Protein AF-A0A1V6HTE0-F1 (afdb_monomer)

Mean predicted aligned error: 10.14 Å

Foldseek 3Di:
DDQDPDPWQAKAKLQRGLPDDRLPDKDKDKDWAWDFDQPPVRDTDTDRNDPDLQAFPTDIWIKIKGWCQPPPPCVVVVVVSQVDDDQMKMFRLDKDKTKHAFAQPDFKHAAPFAFCLLPHDGPPPDHSVSFQKWKAKAPPGDTAAEDEDAPVCVVVDADDASHKYAHSHGRMIGHRGTHHRRIMMMMMGGGIFGWHFDPPQPQDPPDPVTGRGITMITGD

pLDDT: mean 76.82, std 17.76, range [30.48, 97.88]

Secondary structure (DSSP, 8-state):
-PPP----PPPEETTEE--SS--S-EEEEEEE-EEEEE-TTS-EEEEES---TTS-S--EEEEEEEE-TT-GGGHHHHHHHHHS-SPEEEE----EEEEEE--SS--EEE-SSEEGGGT-PPSTT--GGGG--EEEESTTPPPPEEEEE-HHHHHH--PPTTEEEEESSSSEEEESSPPPTT-EEEEEE-EEEEEEE-TT-----SBTTB--PEEEEEE-

Nearest PDB structures (foldseek):
  8vjh-assembly1_B  TM=4.053E-01  e=3.263E-02  Chivirus chi
  4amw-assembly3_C  TM=3.046E-01  e=1.586E+00  Gracilariopsis lemaneiformis
  8s0f-assembly1_6  TM=2.603E-01  e=2.807E+00  Homo sapiens
  4xlp-assembly1_B  TM=1.361E-01  e=5.358E-01  Thermus aquaticus
  8ekl-assembly1_G  TM=1.538E-01  e=5.672E-01  Clostridioides difficile R20291

Solvent-accessible surface area (backbone atoms only — not comparable to full-atom values): 12601 Å² total; per-residue (Å²): 132,83,78,82,78,86,75,76,42,48,40,27,51,70,83,41,68,48,72,96,52,69,59,83,42,74,48,77,46,77,42,73,50,68,34,80,42,70,45,99,86,71,47,78,42,85,36,68,56,63,86,49,95,43,40,42,78,74,56,67,51,48,37,37,39,38,38,46,60,80,42,78,93,54,43,67,64,48,56,56,58,66,70,48,87,68,74,37,42,39,27,60,68,48,79,46,81,47,42,29,73,22,71,51,75,58,36,64,36,49,46,100,42,39,54,32,64,65,84,42,80,54,56,93,82,45,63,56,78,81,52,56,50,40,39,24,57,42,94,87,37,68,76,26,45,69,42,84,32,46,51,68,53,56,72,75,50,77,44,54,88,67,26,29,34,32,30,62,80,41,38,37,38,33,36,51,65,36,40,40,63,92,33,36,42,36,37,38,30,23,46,37,40,50,26,35,79,40,92,81,50,75,85,56,72,78,37,102,88,46,62,62,45,62,49,36,35,29,58,109

Sequence (220 aa):
MASPTGLNAPPTLAGRNLTGASASEVQVRFRELKTVRTAADGSAREQLAYLGEALPIRTKKRTFTVRWAHLRDIYDLVEEILAESGPHTLCLWRFEHLAWQGNGSRTTFTLPWQPAIHSLTPPNGQPASRYQPVAKVGIDGTDLTYVAKTAAELAAGTPGAGEAWFATDEPQVKVATAPAAAEVLHVRLVPLYSVVESPESEKRLASVLREPRDLVLVEA

Radius of gyration: 19.73 Å; Cα contacts (8 Å, |Δi|>4): 457; chains: 1; bounding box: 54×46×50 Å

Structure (mmCIF, N/CA/C/O backbone):
data_AF-A0A1V6HTE0-F1
#
_entry.id   AF-A0A1V6HTE0-F1
#
loop_
_atom_site.group_PDB
_atom_site.id
_atom_site.type_symbol
_atom_site.label_atom_id
_atom_site.label_alt_id
_atom_site.label_comp_id
_atom_site.label_asym_id
_atom_site.label_entity_id
_atom_site.label_seq_id
_atom_site.pdbx_PDB_ins_code
_atom_site.Cartn_x
_atom_site.Cartn_y
_atom_site.Cartn_z
_atom_site.occupancy
_atom_site.B_iso_or_equiv
_atom_site.auth_seq_id
_atom_site.auth_comp_id
_atom_site.auth_asym_id
_atom_site.auth_atom_id
_atom_site.pdbx_PDB_model_num
ATOM 1 N N . MET A 1 1 ? -4.070 -17.911 10.833 1.00 38.31 1 MET A N 1
ATOM 2 C CA . MET A 1 1 ? -3.544 -18.263 9.493 1.00 38.31 1 MET A CA 1
ATOM 3 C C . MET A 1 1 ? -2.072 -17.883 9.425 1.00 38.31 1 MET A C 1
ATOM 5 O O . MET A 1 1 ? -1.736 -16.777 9.827 1.00 38.31 1 MET A O 1
ATOM 9 N N . ALA A 1 2 ? -1.194 -18.787 8.980 1.00 30.48 2 ALA A N 1
ATOM 10 C CA . ALA A 1 2 ? 0.230 -18.491 8.823 1.00 30.48 2 ALA A CA 1
ATOM 11 C C . ALA A 1 2 ? 0.421 -17.423 7.735 1.00 30.48 2 ALA A C 1
ATOM 13 O O . ALA A 1 2 ? -0.091 -17.573 6.626 1.00 30.48 2 ALA A O 1
ATOM 14 N N . SER A 1 3 ? 1.127 -16.335 8.054 1.00 32.78 3 SER A N 1
ATOM 15 C CA . SER A 1 3 ? 1.525 -15.342 7.053 1.00 32.78 3 SER A CA 1
ATOM 16 C C . SER A 1 3 ? 2.373 -16.060 5.998 1.00 32.78 3 SER A C 1
ATOM 18 O O . SER A 1 3 ? 3.365 -16.681 6.385 1.00 32.78 3 SER A O 1
ATOM 20 N N . PRO A 1 4 ? 2.006 -16.047 4.704 1.00 38.91 4 PRO A N 1
ATOM 21 C CA . PRO A 1 4 ? 2.739 -16.807 3.704 1.00 38.91 4 PRO A CA 1
ATOM 22 C C . PRO A 1 4 ? 4.191 -16.327 3.661 1.00 38.91 4 PRO A C 1
ATOM 24 O O . PRO A 1 4 ? 4.479 -15.152 3.425 1.00 38.91 4 PRO A O 1
ATOM 27 N N . THR A 1 5 ? 5.108 -17.246 3.949 1.00 37.28 5 THR A N 1
ATOM 28 C CA . THR A 1 5 ? 6.550 -17.031 3.904 1.00 37.28 5 THR A CA 1
ATOM 29 C C . THR A 1 5 ? 6.986 -16.795 2.459 1.00 37.28 5 THR A C 1
ATOM 31 O O . THR A 1 5 ? 6.986 -17.717 1.652 1.00 37.28 5 THR A O 1
ATOM 34 N N . GLY A 1 6 ? 7.349 -15.550 2.143 1.00 39.41 6 GLY A N 1
ATOM 35 C CA . GLY A 1 6 ? 8.463 -15.210 1.248 1.00 39.41 6 GLY A CA 1
ATOM 36 C C . GLY A 1 6 ? 8.489 -15.750 -0.188 1.00 39.41 6 GLY A C 1
ATOM 37 O O . GLY A 1 6 ? 9.580 -15.873 -0.735 1.00 39.41 6 GLY A O 1
ATOM 38 N N . LEU A 1 7 ? 7.359 -16.057 -0.828 1.00 46.44 7 LEU A N 1
ATOM 39 C CA . LEU A 1 7 ? 7.345 -16.355 -2.267 1.00 46.44 7 LEU A CA 1
ATOM 40 C C . LEU A 1 7 ? 7.110 -15.060 -3.059 1.00 46.44 7 LEU A C 1
ATOM 42 O O . LEU A 1 7 ? 5.977 -14.607 -3.218 1.00 46.44 7 LEU A O 1
ATOM 46 N N . ASN A 1 8 ? 8.218 -14.453 -3.499 1.00 58.91 8 ASN A N 1
ATOM 47 C CA . ASN A 1 8 ? 8.270 -13.195 -4.246 1.00 58.91 8 ASN A CA 1
ATOM 48 C C . ASN A 1 8 ? 7.619 -13.365 -5.626 1.00 58.91 8 ASN A C 1
ATOM 50 O O . ASN A 1 8 ? 8.229 -13.887 -6.560 1.00 58.91 8 ASN A O 1
ATOM 54 N N . ALA A 1 9 ? 6.372 -12.919 -5.754 1.00 67.31 9 ALA A N 1
ATOM 55 C CA . ALA A 1 9 ? 5.791 -12.641 -7.058 1.00 67.31 9 ALA A CA 1
ATOM 56 C C . ALA A 1 9 ? 6.657 -11.571 -7.764 1.00 67.31 9 ALA A C 1
ATOM 58 O O . ALA A 1 9 ? 7.131 -10.649 -7.092 1.00 67.31 9 ALA A O 1
ATOM 59 N N . PRO A 1 10 ? 6.921 -11.693 -9.080 1.00 71.19 10 PRO A N 1
ATOM 60 C CA . PRO A 1 10 ? 7.707 -10.696 -9.796 1.00 71.19 10 PRO A CA 1
ATOM 61 C C . PRO A 1 10 ? 7.038 -9.320 -9.691 1.00 71.19 10 PRO A C 1
ATOM 63 O O . PRO A 1 10 ? 5.807 -9.251 -9.659 1.00 71.19 10 PRO A O 1
ATOM 66 N N . PRO A 1 11 ? 7.813 -8.225 -9.646 1.00 77.75 11 PRO A N 1
ATOM 67 C CA . PRO A 1 11 ? 7.241 -6.892 -9.655 1.00 77.75 11 PRO A CA 1
ATOM 68 C C . PRO A 1 11 ? 6.353 -6.647 -10.879 1.00 77.75 11 PRO A C 1
ATOM 70 O O . PRO A 1 11 ? 6.582 -7.197 -11.960 1.00 77.75 11 PRO A O 1
ATOM 73 N N . THR A 1 12 ? 5.374 -5.770 -10.710 1.00 81.12 12 THR A N 1
ATOM 74 C CA . THR A 1 12 ? 4.557 -5.229 -11.796 1.00 81.12 12 THR A CA 1
ATOM 75 C C . THR A 1 12 ? 4.880 -3.743 -11.943 1.00 81.12 12 THR A C 1
ATOM 77 O O . THR A 1 12 ? 4.819 -3.019 -10.950 1.00 81.12 12 THR A O 1
ATOM 80 N N . LEU A 1 13 ? 5.198 -3.290 -13.158 1.00 81.50 13 LEU A N 1
ATOM 81 C CA . LEU A 1 13 ? 5.382 -1.876 -13.509 1.00 81.50 13 LEU A CA 1
ATOM 82 C C . LEU A 1 13 ? 4.364 -1.500 -14.593 1.00 81.50 13 LEU A C 1
ATOM 84 O O . LEU A 1 13 ? 4.220 -2.235 -15.566 1.00 81.50 13 LEU A O 1
ATOM 88 N N . ALA A 1 14 ? 3.630 -0.401 -14.410 1.00 82.88 14 ALA A N 1
ATOM 89 C CA . ALA A 1 14 ? 2.561 0.049 -15.309 1.00 82.88 14 ALA A CA 1
ATOM 90 C C . ALA A 1 14 ? 1.563 -1.075 -15.677 1.00 82.88 14 ALA A C 1
ATOM 92 O O . ALA A 1 14 ? 1.144 -1.228 -16.821 1.00 82.88 14 ALA A O 1
ATOM 93 N N . GLY A 1 15 ? 1.225 -1.935 -14.709 1.00 79.62 15 GLY A N 1
ATOM 94 C CA . GLY A 1 15 ? 0.334 -3.083 -14.922 1.00 79.62 15 GLY A CA 1
ATOM 95 C C . GLY A 1 15 ? 0.946 -4.274 -15.675 1.00 79.62 15 GLY A C 1
ATOM 96 O O . GLY A 1 15 ? 0.309 -5.323 -15.771 1.00 79.62 15 GLY A O 1
ATOM 97 N N . ARG A 1 16 ? 2.187 -4.168 -16.164 1.00 81.00 16 ARG A N 1
ATOM 98 C CA . ARG A 1 16 ? 2.914 -5.258 -16.824 1.00 81.00 16 ARG A CA 1
ATOM 99 C C . ARG A 1 16 ? 3.732 -6.048 -15.814 1.00 81.00 16 ARG A C 1
ATOM 101 O O . ARG A 1 16 ? 4.520 -5.491 -15.049 1.00 81.00 16 ARG A O 1
ATOM 108 N N . ASN A 1 17 ? 3.558 -7.365 -15.825 1.00 76.19 17 ASN A N 1
ATOM 109 C CA . ASN A 1 17 ? 4.374 -8.256 -15.015 1.00 76.19 17 ASN A CA 1
ATOM 110 C C . ASN A 1 17 ? 5.778 -8.341 -15.602 1.00 76.19 17 ASN A C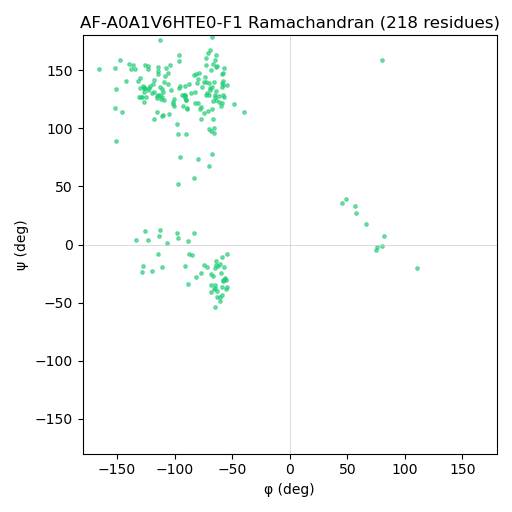 1
ATOM 112 O O . ASN A 1 17 ? 5.944 -8.680 -16.772 1.00 76.19 17 ASN A O 1
ATOM 116 N N . LEU A 1 18 ? 6.786 -8.120 -14.769 1.00 71.06 18 LEU A N 1
ATOM 117 C CA . LEU A 1 18 ? 8.183 -8.307 -15.142 1.00 71.06 18 LEU A CA 1
ATOM 118 C C . LEU A 1 18 ? 8.558 -9.798 -14.978 1.00 71.06 18 LEU A C 1
ATOM 120 O O . LEU A 1 18 ? 9.407 -10.166 -14.169 1.00 71.06 18 LEU A O 1
ATOM 124 N N . THR A 1 19 ? 7.825 -10.682 -15.671 1.00 55.84 19 THR A N 1
ATOM 125 C CA . THR A 1 19 ? 7.976 -12.153 -15.643 1.00 55.84 19 THR A CA 1
ATOM 126 C C . THR A 1 19 ? 9.106 -12.633 -16.553 1.00 55.84 19 THR A C 1
ATOM 128 O O . THR A 1 19 ? 9.299 -12.076 -17.625 1.00 55.84 19 THR A O 1
ATOM 131 N N . GLY A 1 20 ? 9.803 -13.710 -16.171 1.00 48.41 20 GLY A N 1
ATOM 132 C CA . GLY A 1 20 ? 10.868 -14.336 -16.982 1.00 48.41 20 GLY A CA 1
ATOM 133 C C . GLY A 1 20 ? 12.273 -14.157 -16.407 1.00 48.41 20 GLY A C 1
ATOM 134 O O . GLY A 1 20 ? 13.148 -14.985 -16.632 1.00 48.41 20 GLY A O 1
ATOM 135 N N . ALA A 1 21 ? 12.456 -13.166 -15.544 1.00 40.84 21 ALA A N 1
ATOM 136 C CA . ALA A 1 21 ? 13.575 -13.103 -14.628 1.00 40.84 21 ALA A CA 1
ATOM 137 C C . ALA A 1 21 ? 13.120 -12.318 -13.404 1.00 40.84 21 ALA A C 1
ATOM 139 O O . ALA A 1 21 ? 12.719 -11.161 -13.487 1.00 40.84 21 ALA A O 1
ATOM 140 N N . SER A 1 22 ? 13.128 -12.980 -12.250 1.00 47.19 22 SER A N 1
ATOM 141 C CA . SER A 1 22 ? 13.066 -12.284 -10.973 1.00 47.19 22 SER A CA 1
ATOM 142 C C . SER A 1 22 ? 14.109 -11.177 -11.027 1.00 47.19 22 SER A C 1
ATOM 144 O O . SER A 1 22 ? 15.277 -11.500 -11.259 1.00 47.19 22 SER A O 1
ATOM 146 N N . ALA A 1 23 ? 13.706 -9.911 -10.861 1.00 48.62 23 ALA A N 1
ATOM 147 C CA . ALA A 1 23 ? 14.649 -8.829 -10.602 1.00 48.62 23 ALA A CA 1
ATOM 148 C C . ALA A 1 23 ? 15.704 -9.384 -9.642 1.00 48.62 23 ALA A C 1
ATOM 150 O O . ALA A 1 23 ? 15.357 -9.829 -8.545 1.00 48.62 23 ALA A O 1
ATOM 151 N N . SER A 1 24 ? 16.954 -9.494 -10.107 1.00 47.09 24 SER A N 1
ATOM 152 C CA . SER A 1 24 ? 17.985 -10.244 -9.374 1.00 47.09 24 SER A CA 1
ATOM 153 C C . SER A 1 24 ? 18.194 -9.648 -7.986 1.00 47.09 24 SER A C 1
ATOM 155 O O . SER A 1 24 ? 18.614 -10.329 -7.056 1.00 47.09 24 SER A O 1
ATOM 157 N N . GLU A 1 25 ? 17.854 -8.365 -7.865 1.00 56.38 25 GLU A N 1
ATOM 158 C CA . GLU A 1 25 ? 17.794 -7.619 -6.633 1.00 56.38 25 GLU A CA 1
ATOM 159 C C . GLU A 1 25 ? 16.735 -6.509 -6.750 1.00 56.38 25 GLU A C 1
ATOM 161 O O . GLU A 1 25 ? 16.689 -5.778 -7.745 1.00 56.38 25 GLU A O 1
ATOM 166 N N . VAL A 1 26 ? 15.889 -6.378 -5.725 1.00 58.38 26 VAL A N 1
ATOM 167 C CA . VAL A 1 26 ? 15.047 -5.196 -5.499 1.00 58.38 26 VAL A CA 1
ATOM 168 C C . VAL A 1 26 ? 15.473 -4.595 -4.170 1.00 58.38 26 VAL A C 1
ATOM 170 O O . VAL A 1 26 ? 15.196 -5.161 -3.109 1.00 58.38 26 VAL A O 1
ATOM 173 N N . GLN A 1 27 ? 16.143 -3.448 -4.215 1.00 70.12 27 GLN A N 1
ATOM 174 C CA . GLN A 1 27 ? 16.451 -2.684 -3.012 1.00 70.12 27 GLN A CA 1
ATOM 175 C C . GLN A 1 27 ? 15.326 -1.687 -2.752 1.00 70.12 27 GLN A C 1
ATOM 177 O O . GLN A 1 27 ? 14.990 -0.875 -3.611 1.00 70.12 27 GLN A O 1
ATOM 182 N N . VAL A 1 28 ? 14.760 -1.730 -1.546 1.00 70.38 28 VAL A N 1
ATOM 183 C CA . VAL A 1 28 ? 13.803 -0.726 -1.070 1.00 70.38 28 VAL A CA 1
ATOM 184 C C . VAL A 1 28 ? 14.486 0.076 0.023 1.00 70.38 28 VAL A C 1
ATOM 186 O O . VAL A 1 28 ? 14.768 -0.448 1.102 1.00 70.38 28 VAL A O 1
ATOM 189 N N . ARG A 1 29 ? 14.775 1.346 -0.258 1.00 71.50 29 ARG A N 1
ATOM 190 C CA . ARG A 1 29 ? 15.288 2.287 0.738 1.00 71.50 29 ARG A CA 1
ATOM 191 C C . ARG A 1 29 ? 14.130 3.095 1.297 1.00 71.50 29 ARG A C 1
ATOM 193 O O . ARG A 1 29 ? 13.285 3.584 0.551 1.00 71.50 29 ARG A O 1
ATOM 200 N N . PHE A 1 30 ? 14.107 3.231 2.618 1.00 70.25 30 PHE A N 1
ATOM 201 C CA . PHE A 1 30 ? 13.076 3.969 3.333 1.00 70.25 30 PHE A CA 1
ATOM 202 C C . PHE A 1 30 ? 13.671 5.246 3.903 1.00 70.25 30 PHE A C 1
ATOM 204 O O . PHE A 1 30 ? 14.683 5.200 4.602 1.00 70.25 30 PHE A O 1
ATOM 211 N N . ARG A 1 31 ? 12.992 6.367 3.685 1.00 61.94 31 ARG A N 1
ATOM 212 C CA . ARG A 1 31 ? 13.222 7.590 4.448 1.00 61.94 31 ARG A CA 1
ATOM 213 C C . ARG A 1 31 ? 11.955 7.895 5.233 1.00 61.94 31 ARG A C 1
ATOM 215 O O . ARG A 1 31 ? 10.903 8.136 4.643 1.00 61.94 31 ARG A O 1
ATOM 222 N N . GLU A 1 32 ? 12.034 7.831 6.560 1.00 58.62 32 GLU A N 1
ATOM 223 C CA . GLU A 1 32 ? 10.940 8.304 7.411 1.00 58.62 32 GLU A CA 1
ATOM 224 C C . GLU A 1 32 ? 10.802 9.816 7.226 1.00 58.62 32 GLU A C 1
ATOM 226 O O . GLU A 1 32 ? 11.793 10.552 7.285 1.00 58.62 32 GLU A O 1
ATOM 231 N N . LEU A 1 33 ? 9.584 10.272 6.940 1.00 56.62 33 LEU A N 1
ATOM 232 C CA . LEU A 1 33 ? 9.320 11.695 6.782 1.00 56.62 33 LEU A CA 1
ATOM 233 C C . LEU A 1 33 ? 9.264 12.320 8.182 1.00 56.62 33 LEU A C 1
ATOM 235 O O . LEU A 1 33 ? 8.319 12.091 8.937 1.00 56.62 33 LEU A O 1
ATOM 239 N N . LYS A 1 34 ? 10.290 13.100 8.534 1.00 54.16 34 LYS A N 1
ATOM 240 C CA . LYS A 1 34 ? 10.366 13.883 9.776 1.00 54.16 34 LYS A CA 1
ATOM 241 C C . LYS A 1 34 ? 10.159 15.370 9.474 1.00 54.16 34 LYS A C 1
ATOM 243 O O . LYS A 1 34 ? 10.742 15.877 8.519 1.00 54.16 34 LYS A O 1
ATOM 248 N N . THR A 1 35 ? 9.386 16.061 10.310 1.00 45.38 35 THR A N 1
ATOM 249 C CA . THR A 1 35 ? 9.351 17.529 10.380 1.00 45.38 35 THR A CA 1
ATOM 250 C C . THR A 1 35 ? 10.008 17.949 11.688 1.00 45.38 35 THR A C 1
ATOM 252 O O . THR A 1 35 ? 9.607 17.519 12.768 1.00 45.38 35 THR A O 1
ATOM 255 N N . VAL A 1 36 ? 11.021 18.806 11.607 1.00 47.88 36 VAL A N 1
ATOM 256 C CA . VAL A 1 36 ? 11.609 19.442 12.790 1.00 47.88 36 VAL A CA 1
ATOM 257 C C . VAL A 1 36 ? 10.739 20.643 13.149 1.00 47.88 36 VAL A C 1
ATOM 259 O O . VAL A 1 36 ? 10.544 21.528 12.316 1.00 47.88 36 VAL A O 1
ATOM 262 N N . ARG A 1 37 ? 10.197 20.682 14.370 1.00 42.88 37 ARG A N 1
ATOM 263 C CA . ARG A 1 37 ? 9.551 21.883 14.919 1.00 42.88 37 ARG A CA 1
ATOM 264 C C . ARG A 1 37 ? 10.372 22.421 16.077 1.00 42.88 37 ARG A C 1
ATOM 266 O O . ARG A 1 37 ? 10.781 21.667 16.956 1.00 42.88 37 ARG A O 1
ATOM 273 N N . THR A 1 38 ? 10.555 23.732 16.105 1.00 41.72 38 THR A N 1
ATOM 274 C CA . THR A 1 38 ? 11.062 24.426 17.287 1.00 41.72 38 THR A CA 1
ATOM 275 C C . THR A 1 38 ? 9.911 24.550 18.282 1.00 41.72 38 THR A C 1
ATOM 277 O O . THR A 1 38 ? 8.878 25.145 17.968 1.00 41.72 38 THR A O 1
ATOM 280 N N . ALA A 1 39 ? 10.040 23.930 19.451 1.00 53.81 39 ALA A N 1
ATOM 281 C CA . ALA A 1 39 ? 9.078 24.075 20.533 1.00 53.81 39 ALA A CA 1
ATOM 282 C C . ALA A 1 39 ? 9.168 25.483 21.151 1.00 53.81 39 ALA A C 1
ATOM 284 O O . ALA A 1 39 ? 10.128 26.219 20.927 1.00 53.81 39 ALA A O 1
ATOM 285 N N . ALA A 1 40 ? 8.153 25.867 21.932 1.00 51.34 40 ALA A N 1
ATOM 286 C CA . ALA A 1 40 ? 8.079 27.189 22.569 1.00 51.34 40 ALA A CA 1
ATOM 287 C C . ALA A 1 40 ? 9.248 27.475 23.539 1.00 51.34 40 ALA A C 1
ATOM 289 O O . ALA A 1 40 ? 9.495 28.626 23.878 1.00 51.34 40 ALA A O 1
ATOM 290 N N . ASP A 1 41 ? 9.973 26.432 23.955 1.00 70.44 41 ASP A N 1
ATOM 291 C CA . ASP A 1 41 ? 11.185 26.478 24.780 1.00 70.44 41 ASP A CA 1
ATOM 292 C C . ASP A 1 41 ? 12.486 26.629 23.957 1.00 70.44 41 ASP A C 1
ATOM 294 O O . ASP A 1 41 ? 13.578 26.607 24.519 1.00 70.44 41 ASP A O 1
ATOM 298 N N . GLY A 1 42 ? 12.394 26.766 22.628 1.00 47.47 42 GLY A N 1
ATOM 299 C CA . GLY A 1 42 ? 13.545 26.864 21.727 1.00 47.47 42 GLY A CA 1
ATOM 300 C C . GLY A 1 42 ? 14.198 25.521 21.378 1.00 47.47 42 GLY A C 1
ATOM 301 O O . GLY A 1 42 ? 15.138 25.496 20.584 1.00 47.47 42 GLY A O 1
ATOM 302 N N . SER A 1 43 ? 13.709 24.397 21.916 1.00 50.12 43 SER A N 1
ATOM 303 C CA . SER A 1 43 ? 14.229 23.068 21.585 1.00 50.12 43 SER A CA 1
ATOM 304 C C . SER A 1 43 ? 13.740 22.600 20.212 1.00 50.12 43 SER A C 1
ATOM 306 O O . SER A 1 43 ? 12.561 22.717 19.872 1.00 50.12 43 SER A O 1
ATOM 308 N N . ALA A 1 44 ? 14.642 22.041 19.404 1.00 41.72 44 ALA A N 1
ATOM 309 C CA . ALA A 1 44 ? 14.252 21.324 18.197 1.00 41.72 44 ALA A CA 1
ATOM 310 C C . ALA A 1 44 ? 13.665 19.970 18.607 1.00 41.72 44 ALA A C 1
ATOM 312 O O . ALA A 1 44 ? 14.373 19.111 19.133 1.00 41.72 44 ALA A O 1
ATOM 313 N N . ARG A 1 45 ? 12.366 19.774 18.375 1.00 51.47 45 ARG A N 1
ATOM 314 C CA . ARG A 1 45 ? 11.716 18.475 18.541 1.00 51.47 45 ARG A CA 1
ATOM 315 C C . ARG A 1 45 ? 11.546 17.840 17.171 1.00 51.47 45 ARG A C 1
ATOM 317 O O . ARG A 1 45 ? 10.938 18.419 16.267 1.00 51.47 45 ARG A O 1
ATOM 324 N N . GLU A 1 46 ? 12.098 16.642 17.020 1.00 48.75 46 GLU A N 1
ATOM 325 C CA . GLU A 1 46 ? 11.794 15.797 15.873 1.00 48.75 46 GLU A CA 1
ATOM 326 C C . GLU A 1 46 ? 10.360 15.289 16.023 1.00 48.75 46 GLU A C 1
ATOM 328 O O . GLU A 1 46 ? 10.040 14.557 16.959 1.00 48.75 46 GLU A O 1
ATOM 333 N N . GLN A 1 47 ? 9.484 15.693 15.109 1.00 53.44 47 GLN A N 1
ATOM 334 C CA . GLN A 1 47 ? 8.130 15.170 15.009 1.00 53.44 47 GLN A CA 1
ATOM 335 C C . GLN A 1 47 ? 7.995 14.422 13.678 1.00 53.44 47 GLN A C 1
ATOM 337 O O . GLN A 1 47 ? 8.645 14.756 12.686 1.00 53.44 47 GLN A O 1
ATOM 342 N N . LEU A 1 48 ? 7.155 13.388 13.631 1.00 54.25 48 LEU A N 1
ATOM 343 C CA . LEU A 1 48 ? 6.724 12.809 12.357 1.00 54.25 48 LEU A CA 1
ATOM 344 C C . LEU A 1 48 ? 6.139 13.914 11.479 1.00 54.25 48 LEU A C 1
ATOM 346 O O . LEU A 1 48 ? 5.399 14.767 11.972 1.00 54.25 48 LEU A O 1
ATOM 350 N N . ALA A 1 49 ? 6.478 13.914 10.189 1.00 49.00 49 ALA A N 1
ATOM 351 C CA . ALA A 1 49 ? 6.184 15.052 9.329 1.00 49.00 49 ALA A CA 1
ATOM 352 C C . ALA A 1 49 ? 4.692 15.352 9.162 1.00 49.00 49 ALA A C 1
ATOM 354 O O . ALA A 1 49 ? 4.331 16.460 8.768 1.00 49.00 49 ALA A O 1
ATOM 355 N N . TYR A 1 50 ? 3.839 14.374 9.465 1.00 50.66 50 TYR A N 1
ATOM 356 C CA . TYR A 1 50 ? 2.415 14.447 9.209 1.00 50.66 50 TYR A CA 1
ATOM 357 C C . TYR A 1 50 ? 1.639 13.599 10.230 1.00 50.66 50 TYR A C 1
ATOM 359 O O . TYR A 1 50 ? 1.385 12.418 10.019 1.00 50.66 50 TYR A O 1
ATOM 367 N N . LEU A 1 51 ? 1.275 14.201 11.364 1.00 52.09 51 LEU A N 1
ATOM 368 C CA . LEU A 1 51 ? 0.338 13.629 12.339 1.00 52.09 51 LEU A CA 1
ATOM 369 C C . LEU A 1 51 ? -1.062 14.180 12.042 1.00 52.09 51 LEU A C 1
ATOM 371 O O . LEU A 1 51 ? -1.545 15.094 12.703 1.00 52.09 51 LEU A O 1
ATOM 375 N N . GLY A 1 52 ? -1.688 13.659 10.988 1.00 59.22 52 GLY A N 1
ATOM 376 C CA . GLY A 1 52 ? -3.130 13.796 10.804 1.00 59.22 52 GLY A CA 1
ATOM 377 C C . GLY A 1 52 ? -3.823 12.651 11.533 1.00 59.22 52 GLY A C 1
ATOM 378 O O . GLY A 1 52 ? -3.371 11.515 11.441 1.00 59.22 52 GLY A O 1
ATOM 379 N N . GLU A 1 53 ? -4.927 12.909 12.228 1.00 62.34 53 GLU A N 1
ATOM 380 C CA . GLU A 1 53 ? -5.635 11.894 13.032 1.00 62.34 53 GLU A CA 1
ATOM 381 C C . GLU A 1 53 ? -6.117 10.656 12.226 1.00 62.34 53 GLU A C 1
ATOM 383 O O . GLU A 1 53 ? -6.597 9.689 12.805 1.00 62.34 53 GLU A O 1
ATOM 388 N N . ALA A 1 54 ? -6.074 10.683 10.884 1.00 68.50 54 ALA A N 1
ATOM 389 C CA . ALA A 1 54 ? -6.474 9.581 9.992 1.00 68.50 54 ALA A CA 1
ATOM 390 C C . ALA A 1 54 ? -5.280 8.875 9.326 1.00 68.50 54 ALA A C 1
ATOM 392 O O . ALA A 1 54 ? -5.479 7.971 8.514 1.00 68.50 54 ALA A O 1
ATOM 393 N N . LEU A 1 55 ? -4.052 9.293 9.632 1.00 75.94 55 LEU A N 1
ATOM 394 C CA . LEU A 1 55 ? -2.838 8.815 8.980 1.00 75.94 55 LEU A CA 1
ATOM 395 C C . LEU A 1 55 ? -2.068 7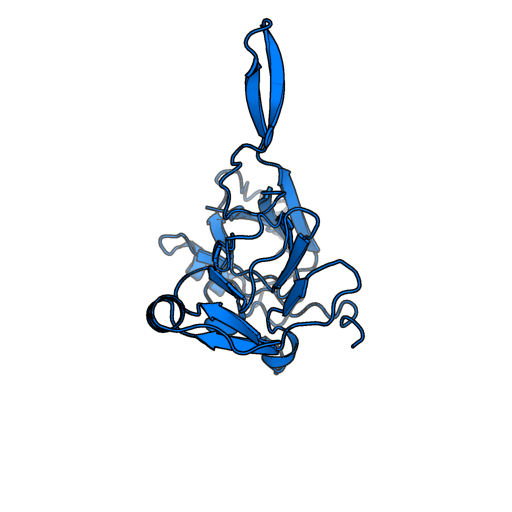.842 9.869 1.00 75.94 55 LEU A C 1
ATOM 397 O O . LEU A 1 55 ? -2.214 7.874 11.094 1.00 75.94 55 LEU A O 1
ATOM 401 N N . PRO A 1 56 ? -1.275 6.944 9.261 1.00 70.69 56 PRO A N 1
ATOM 402 C CA . PRO A 1 56 ? -0.560 5.937 10.020 1.00 70.69 56 PRO A CA 1
ATOM 403 C C . PRO A 1 56 ? 0.468 6.575 10.957 1.00 70.69 56 PRO A C 1
ATOM 405 O O . PRO A 1 56 ? 1.043 7.622 10.668 1.00 70.69 56 PRO A O 1
ATOM 408 N N . ILE A 1 57 ? 0.765 5.878 12.055 1.00 76.25 57 ILE A N 1
ATOM 409 C CA . ILE A 1 57 ? 1.752 6.268 13.073 1.00 76.25 57 ILE A CA 1
ATOM 410 C C . ILE A 1 57 ? 3.131 6.508 12.443 1.00 76.25 57 ILE A C 1
ATOM 412 O O . ILE A 1 57 ? 3.901 7.320 12.941 1.00 76.25 57 ILE A O 1
ATOM 416 N N . ARG A 1 58 ? 3.466 5.805 11.353 1.00 68.62 58 ARG A N 1
ATOM 417 C CA . ARG A 1 58 ? 4.715 6.003 10.609 1.00 68.62 58 ARG A CA 1
ATOM 418 C C . ARG A 1 58 ? 4.432 6.171 9.125 1.00 68.62 58 ARG A C 1
ATOM 420 O O . ARG A 1 58 ? 3.866 5.273 8.503 1.00 68.62 58 ARG A O 1
ATOM 427 N N . THR A 1 59 ? 4.946 7.256 8.555 1.00 68.25 59 THR A N 1
ATOM 428 C CA . THR A 1 59 ? 4.906 7.526 7.113 1.00 68.25 59 THR A CA 1
ATOM 429 C C . THR A 1 59 ? 6.327 7.510 6.558 1.00 68.25 59 THR A C 1
ATOM 431 O O . THR A 1 59 ? 7.231 8.161 7.087 1.00 68.25 59 THR A O 1
ATOM 434 N N . LYS A 1 60 ? 6.545 6.736 5.494 1.00 71.56 60 LYS A N 1
ATOM 435 C CA . LYS A 1 60 ? 7.855 6.544 4.860 1.00 71.56 60 LYS A CA 1
ATOM 436 C C . LYS A 1 60 ? 7.734 6.851 3.375 1.00 71.56 60 LYS A C 1
ATOM 438 O O . LYS A 1 60 ? 6.815 6.333 2.752 1.00 71.56 60 LYS A O 1
ATOM 443 N N . LYS A 1 61 ? 8.682 7.613 2.828 1.00 73.12 61 LYS A N 1
ATOM 444 C CA . LYS A 1 61 ? 8.875 7.745 1.378 1.00 73.12 61 LYS A CA 1
ATOM 445 C C . LYS A 1 61 ? 9.879 6.692 0.914 1.00 73.12 61 LYS A C 1
ATOM 447 O O . LYS A 1 61 ? 10.881 6.459 1.606 1.00 73.12 61 LYS A O 1
ATOM 452 N N . ARG A 1 62 ? 9.600 6.029 -0.210 1.00 77.19 62 ARG A N 1
ATOM 453 C CA . ARG A 1 62 ? 10.438 4.942 -0.734 1.00 77.19 62 ARG A CA 1
ATOM 454 C C . ARG A 1 62 ? 11.214 5.332 -1.987 1.00 77.19 62 ARG A C 1
ATOM 456 O O . ARG A 1 62 ? 10.724 6.040 -2.864 1.00 77.19 62 ARG A O 1
ATOM 463 N N . THR A 1 63 ? 12.421 4.782 -2.068 1.00 79.62 63 THR A N 1
ATOM 464 C CA . THR A 1 63 ? 13.212 4.691 -3.296 1.00 79.62 63 THR A CA 1
ATOM 465 C C . THR A 1 63 ? 13.418 3.218 -3.608 1.00 79.62 63 THR A C 1
ATOM 467 O O . THR A 1 63 ? 13.798 2.437 -2.729 1.00 79.62 63 THR A O 1
ATOM 470 N N . PHE A 1 64 ? 13.160 2.845 -4.852 1.00 80.00 64 PHE A N 1
ATOM 471 C CA . PHE A 1 64 ? 13.257 1.489 -5.356 1.00 80.00 64 PHE A CA 1
ATOM 472 C C . PHE A 1 64 ? 14.411 1.421 -6.344 1.00 80.00 64 PHE A C 1
ATOM 474 O O . PHE A 1 64 ? 14.437 2.168 -7.316 1.00 80.00 64 PHE A O 1
ATOM 481 N N . THR A 1 65 ? 15.351 0.514 -6.118 1.00 77.56 65 THR A N 1
ATOM 482 C CA . THR A 1 65 ? 16.363 0.167 -7.115 1.00 77.56 65 THR A CA 1
ATOM 483 C C . THR A 1 65 ? 16.076 -1.244 -7.573 1.00 77.56 65 THR A C 1
ATOM 485 O O . THR A 1 65 ? 16.208 -2.198 -6.804 1.00 77.56 65 THR A O 1
ATOM 488 N N . VAL A 1 66 ? 15.635 -1.367 -8.816 1.00 73.31 66 VAL A N 1
ATOM 489 C CA . VAL A 1 66 ? 15.427 -2.650 -9.476 1.00 73.31 66 VAL A CA 1
ATOM 490 C C . VAL A 1 66 ? 16.637 -2.852 -10.376 1.00 73.31 66 VAL A C 1
ATOM 492 O O . VAL A 1 66 ? 16.939 -1.969 -11.170 1.00 73.31 66 VAL A O 1
ATOM 495 N N . ARG A 1 67 ? 17.358 -3.968 -10.240 1.00 67.50 67 ARG A N 1
ATOM 496 C CA . ARG A 1 67 ? 18.493 -4.293 -11.120 1.00 67.50 67 ARG A CA 1
ATOM 497 C C . ARG A 1 67 ? 18.032 -5.133 -12.312 1.00 67.50 67 ARG A C 1
ATOM 499 O O . ARG A 1 67 ? 17.404 -6.174 -12.128 1.00 67.50 67 ARG A O 1
ATOM 506 N N . TRP A 1 68 ? 18.397 -4.699 -13.520 1.00 67.12 68 TRP A N 1
ATOM 507 C CA . TRP A 1 68 ? 17.930 -5.243 -14.806 1.00 67.12 68 TRP A CA 1
ATOM 508 C C . TRP A 1 68 ? 19.034 -5.916 -15.615 1.00 67.12 68 TRP A C 1
ATOM 510 O O . TRP A 1 68 ? 18.804 -6.333 -16.745 1.00 67.12 68 TRP A O 1
ATOM 520 N N . ALA A 1 69 ? 20.225 -6.075 -15.031 1.00 52.56 69 ALA A N 1
ATOM 521 C CA . ALA A 1 69 ? 21.442 -6.576 -15.679 1.00 52.56 69 ALA A CA 1
ATOM 522 C C . ALA A 1 69 ? 21.320 -7.952 -16.388 1.00 52.56 69 ALA A C 1
ATOM 524 O O . ALA A 1 69 ? 22.248 -8.363 -17.085 1.00 52.56 69 ALA A O 1
ATOM 525 N N . HIS A 1 70 ? 20.198 -8.664 -16.232 1.00 51.84 70 HIS A N 1
ATOM 526 C CA . HIS A 1 70 ? 19.927 -9.970 -16.843 1.00 51.84 70 HIS A CA 1
ATOM 527 C C . HIS A 1 70 ? 18.644 -10.017 -17.703 1.00 51.84 70 HIS A C 1
ATOM 529 O O . HIS A 1 70 ? 18.295 -11.080 -18.205 1.00 51.84 70 HIS A O 1
ATOM 535 N N . LEU A 1 71 ? 17.948 -8.891 -17.896 1.00 53.62 71 LEU A N 1
ATOM 536 C CA . LEU A 1 71 ? 16.598 -8.816 -18.471 1.00 53.62 71 LEU A CA 1
ATOM 537 C C . LEU A 1 71 ? 16.581 -8.493 -19.976 1.00 53.62 71 LEU A C 1
ATOM 539 O O . LEU A 1 71 ? 15.889 -7.568 -20.390 1.00 53.62 71 LEU A O 1
ATOM 543 N N . ARG A 1 72 ? 17.328 -9.233 -20.811 1.00 57.66 72 ARG A N 1
ATOM 544 C CA . ARG A 1 72 ? 17.363 -8.964 -22.269 1.00 57.66 72 ARG A CA 1
ATOM 545 C C . ARG A 1 72 ? 15.973 -8.966 -22.912 1.00 57.66 72 ARG A C 1
ATOM 547 O O . ARG A 1 72 ? 15.708 -8.122 -23.753 1.00 57.66 72 ARG A O 1
ATOM 554 N N . ASP A 1 73 ? 15.094 -9.863 -22.473 1.00 61.47 73 ASP A N 1
ATOM 555 C CA . ASP A 1 73 ? 13.820 -10.123 -23.156 1.00 61.47 73 ASP A CA 1
ATOM 556 C C . ASP A 1 73 ? 12.685 -9.159 -22.760 1.00 61.47 73 ASP A C 1
ATOM 558 O O . ASP A 1 73 ? 11.626 -9.176 -23.381 1.00 61.47 73 ASP A O 1
ATOM 562 N N . ILE A 1 74 ? 12.877 -8.323 -21.729 1.00 68.31 74 ILE A N 1
ATOM 563 C CA . ILE A 1 74 ? 11.882 -7.323 -21.276 1.00 68.31 74 ILE A CA 1
ATOM 564 C C . ILE A 1 74 ? 12.452 -5.902 -21.215 1.00 68.31 74 ILE A C 1
ATOM 566 O O . ILE A 1 74 ? 11.833 -5.006 -20.644 1.00 68.31 74 ILE A O 1
ATOM 570 N N . TYR A 1 75 ? 13.641 -5.711 -21.786 1.00 71.81 75 TYR A N 1
ATOM 571 C CA . TYR A 1 75 ? 14.332 -4.431 -21.818 1.00 71.81 75 TYR A CA 1
ATOM 572 C C . TYR A 1 75 ? 13.558 -3.391 -22.638 1.00 71.81 75 TYR A C 1
ATOM 574 O O . TYR A 1 75 ? 13.209 -2.341 -22.100 1.00 71.81 75 TYR A O 1
ATOM 582 N N . ASP A 1 76 ? 13.226 -3.721 -23.891 1.00 74.81 76 ASP A N 1
ATOM 583 C CA . ASP A 1 76 ? 12.507 -2.812 -24.792 1.00 74.81 76 ASP A CA 1
ATOM 584 C C . ASP A 1 76 ? 11.159 -2.399 -24.193 1.00 74.81 76 ASP A C 1
ATOM 586 O O . ASP A 1 76 ? 10.847 -1.215 -24.140 1.00 74.81 76 ASP A O 1
ATOM 590 N N . LEU A 1 77 ? 10.425 -3.354 -23.609 1.00 79.12 77 LEU A N 1
ATOM 591 C CA . LEU A 1 77 ? 9.150 -3.098 -22.932 1.00 79.12 77 LEU A CA 1
ATOM 592 C C . LEU A 1 77 ? 9.263 -2.022 -21.844 1.00 79.12 77 LEU A C 1
ATOM 594 O O . LEU A 1 77 ? 8.322 -1.269 -21.614 1.00 79.12 77 LEU A O 1
ATOM 598 N N . VAL A 1 78 ? 10.376 -1.967 -21.119 1.00 78.19 78 VAL A N 1
ATOM 599 C CA . VAL A 1 78 ? 10.505 -1.040 -19.992 1.00 78.19 78 VAL A CA 1
ATOM 600 C C . VAL A 1 78 ? 11.022 0.313 -20.395 1.00 78.19 78 VAL A C 1
ATOM 602 O O . VAL A 1 78 ? 10.549 1.300 -19.843 1.00 78.19 78 VAL A O 1
ATOM 605 N N . GLU A 1 79 ? 11.900 0.395 -21.386 1.00 79.12 79 GLU A N 1
ATOM 606 C CA . GLU A 1 79 ? 12.197 1.693 -21.990 1.00 79.12 79 GLU A CA 1
ATOM 607 C C . GLU A 1 79 ? 10.953 2.262 -22.692 1.00 79.12 79 GLU A C 1
ATOM 609 O O . GLU A 1 79 ? 10.716 3.460 -22.592 1.00 79.12 79 GLU A O 1
ATOM 614 N N . GLU A 1 80 ? 10.106 1.424 -23.306 1.00 81.00 80 GLU A N 1
ATOM 615 C CA . GLU A 1 80 ? 8.801 1.841 -23.841 1.00 81.00 80 GLU A CA 1
ATOM 616 C C . GLU A 1 80 ? 7.884 2.400 -22.743 1.00 81.00 80 GLU A C 1
ATOM 618 O O . GLU A 1 80 ? 7.346 3.492 -22.906 1.00 81.00 80 GLU A O 1
ATOM 623 N N . ILE A 1 81 ? 7.743 1.707 -21.604 1.00 82.00 81 ILE A N 1
ATOM 624 C CA . ILE A 1 81 ? 6.938 2.198 -20.470 1.00 82.00 81 ILE A CA 1
ATOM 625 C C . ILE A 1 81 ? 7.488 3.526 -19.935 1.00 82.00 81 ILE A C 1
ATOM 627 O O . ILE A 1 81 ? 6.718 4.441 -19.666 1.00 82.00 81 ILE A O 1
ATOM 631 N N . LEU A 1 82 ? 8.806 3.635 -19.755 1.00 79.94 82 LEU A N 1
ATOM 632 C CA . LEU A 1 82 ? 9.443 4.829 -19.187 1.00 79.94 82 LEU A CA 1
ATOM 633 C C . LEU A 1 82 ? 9.496 6.007 -20.171 1.00 79.94 82 LEU A C 1
ATOM 635 O O . LEU A 1 82 ? 9.684 7.144 -19.746 1.00 79.94 82 LEU A O 1
ATOM 639 N N . ALA A 1 83 ? 9.317 5.760 -21.470 1.00 80.38 83 ALA A N 1
ATOM 640 C CA . ALA A 1 83 ? 9.155 6.815 -22.464 1.00 80.38 83 ALA A CA 1
ATOM 641 C C . ALA A 1 83 ? 7.790 7.523 -22.358 1.00 80.38 83 ALA A C 1
ATOM 643 O O . ALA A 1 83 ? 7.640 8.641 -22.857 1.00 80.38 83 ALA A O 1
ATOM 644 N N . GLU A 1 84 ? 6.795 6.900 -21.719 1.00 78.88 84 GLU A N 1
ATOM 645 C CA . GLU A 1 84 ? 5.506 7.532 -21.443 1.00 78.88 84 GLU A CA 1
ATOM 646 C C . GLU A 1 84 ? 5.617 8.583 -20.327 1.00 78.88 84 GLU A C 1
ATOM 648 O O . GLU A 1 84 ? 6.462 8.515 -19.434 1.00 78.88 84 GLU A O 1
ATOM 653 N N . SER A 1 85 ? 4.715 9.567 -20.331 1.00 77.06 85 SER A N 1
ATOM 654 C CA . SER A 1 85 ? 4.633 10.537 -19.238 1.00 77.06 85 SER A CA 1
ATOM 655 C C . SER A 1 85 ? 4.152 9.859 -17.951 1.00 77.06 85 SER A C 1
ATOM 657 O O . SER A 1 85 ? 3.012 9.396 -17.888 1.00 77.06 85 SER A O 1
ATOM 659 N N . GLY A 1 86 ? 4.997 9.841 -16.918 1.00 74.25 86 GLY A N 1
ATOM 660 C CA . GLY A 1 86 ? 4.627 9.378 -15.580 1.00 74.25 86 GLY A CA 1
ATOM 661 C C . GLY A 1 86 ? 3.609 10.286 -14.857 1.00 74.25 86 GLY A C 1
ATOM 662 O O . GLY A 1 86 ? 3.233 11.346 -15.366 1.00 74.25 86 GLY A O 1
ATOM 663 N N . PRO A 1 87 ? 3.188 9.911 -13.634 1.00 83.62 87 PRO A N 1
ATOM 664 C CA . PRO A 1 87 ? 3.723 8.810 -12.831 1.00 83.62 87 PRO A CA 1
ATOM 665 C C . PRO A 1 87 ? 3.226 7.423 -13.270 1.00 83.62 87 PRO A C 1
ATOM 667 O O . PRO A 1 87 ? 2.089 7.259 -13.705 1.00 83.62 87 PRO A O 1
ATOM 670 N N . HIS A 1 88 ? 4.075 6.410 -13.100 1.00 85.88 88 HIS A N 1
ATOM 671 C CA . HIS A 1 88 ? 3.749 5.006 -13.361 1.00 85.88 88 HIS A CA 1
ATOM 672 C C . HIS A 1 88 ? 3.336 4.292 -12.073 1.00 85.88 88 HIS A C 1
ATOM 674 O O . HIS A 1 88 ? 3.636 4.738 -10.965 1.00 85.88 88 HIS A O 1
ATOM 680 N N . THR A 1 89 ? 2.686 3.137 -12.202 1.00 90.12 89 THR A N 1
ATOM 681 C CA . THR A 1 89 ? 2.358 2.285 -11.053 1.00 90.12 89 THR A CA 1
ATOM 682 C C . THR A 1 89 ? 3.405 1.193 -10.849 1.00 90.12 89 THR A C 1
ATOM 684 O O . THR A 1 89 ? 3.816 0.542 -11.804 1.00 90.12 89 THR A O 1
ATOM 687 N N . LEU A 1 90 ? 3.824 0.953 -9.606 1.00 88.75 90 LEU A N 1
ATOM 688 C CA . LEU A 1 90 ? 4.748 -0.121 -9.229 1.00 88.75 90 LEU A CA 1
ATOM 689 C C . LEU A 1 90 ? 4.139 -0.978 -8.114 1.00 88.75 90 LEU A C 1
ATOM 691 O O . LEU A 1 90 ? 3.703 -0.463 -7.089 1.00 88.75 90 LEU A O 1
ATOM 695 N N . CYS A 1 91 ? 4.170 -2.299 -8.269 1.00 90.12 91 CYS A N 1
ATOM 696 C CA . CYS A 1 91 ? 3.778 -3.257 -7.237 1.00 90.12 91 CYS A CA 1
ATOM 697 C C . CYS A 1 91 ? 4.885 -4.296 -7.041 1.00 90.12 91 CYS A C 1
ATOM 699 O O . CYS A 1 91 ? 5.313 -4.938 -7.995 1.00 90.12 91 CYS A O 1
ATOM 701 N N . LEU A 1 92 ? 5.334 -4.492 -5.798 1.00 86.75 92 LEU A N 1
ATOM 702 C CA . LEU A 1 92 ? 6.344 -5.502 -5.445 1.00 86.75 92 LEU A CA 1
ATOM 703 C C . LEU A 1 92 ? 5.737 -6.812 -4.916 1.00 86.75 92 LEU A C 1
ATOM 705 O O . LEU A 1 92 ? 6.474 -7.660 -4.419 1.00 86.75 92 LEU A O 1
ATOM 709 N N . TRP A 1 93 ? 4.405 -6.948 -4.937 1.00 87.00 93 TRP A N 1
ATOM 710 C CA . TRP A 1 93 ? 3.664 -8.102 -4.405 1.00 87.00 93 TRP A CA 1
ATOM 711 C C . TRP A 1 93 ? 4.131 -8.572 -3.016 1.00 87.00 93 TRP A C 1
ATOM 713 O O . TRP A 1 93 ? 4.126 -9.760 -2.690 1.00 87.00 93 TRP A O 1
ATOM 723 N N . ARG A 1 94 ? 4.525 -7.605 -2.179 1.00 85.25 94 ARG A N 1
ATOM 724 C CA . ARG A 1 94 ? 5.011 -7.793 -0.812 1.00 85.25 94 ARG A CA 1
ATOM 725 C C . ARG A 1 94 ? 4.130 -7.009 0.146 1.00 85.25 94 ARG A C 1
ATOM 727 O O . ARG A 1 94 ? 3.799 -5.856 -0.115 1.00 85.25 94 ARG A O 1
ATOM 734 N N . PHE A 1 95 ? 3.788 -7.635 1.266 1.00 88.69 95 PHE A N 1
ATOM 735 C CA . PHE A 1 95 ? 2.998 -6.985 2.299 1.00 88.69 95 PHE A CA 1
ATOM 736 C C . PHE A 1 95 ? 3.776 -5.884 3.018 1.00 88.69 95 PHE A C 1
ATOM 738 O O . PHE A 1 95 ? 4.908 -6.083 3.462 1.00 88.69 95 PHE A O 1
ATOM 745 N N . GLU A 1 96 ? 3.106 -4.755 3.189 1.00 89.00 96 GLU A N 1
ATOM 746 C CA . GLU A 1 96 ? 3.468 -3.676 4.092 1.00 89.00 96 GLU A CA 1
ATOM 747 C C . GLU A 1 96 ? 2.534 -3.692 5.299 1.00 89.00 96 GLU A C 1
ATOM 749 O O . GLU A 1 96 ? 1.363 -4.062 5.192 1.00 89.00 96 GLU A O 1
ATOM 754 N N . HIS A 1 97 ? 3.068 -3.294 6.451 1.00 90.38 97 HIS A N 1
ATOM 755 C CA . HIS A 1 97 ? 2.336 -3.236 7.709 1.00 90.38 97 HIS A CA 1
ATOM 756 C C . HIS A 1 97 ? 2.243 -1.790 8.179 1.00 90.38 97 HIS A C 1
ATOM 758 O O . HIS A 1 97 ? 3.251 -1.095 8.316 1.00 90.38 97 HIS A O 1
ATOM 764 N N . LEU A 1 98 ? 1.019 -1.360 8.440 1.00 90.75 98 LEU A N 1
ATOM 765 C CA . LEU A 1 98 ? 0.656 -0.018 8.851 1.00 90.75 98 LEU A CA 1
ATOM 766 C C . LEU A 1 98 ? -0.094 -0.088 10.180 1.00 90.75 98 LEU A C 1
ATOM 768 O O . LEU A 1 98 ? -0.702 -1.108 10.513 1.00 90.75 98 LEU A O 1
ATOM 772 N N . ALA A 1 99 ? -0.026 0.993 10.948 1.00 89.06 99 ALA A N 1
ATOM 773 C CA . ALA A 1 99 ? -0.665 1.082 12.250 1.00 89.06 99 ALA A CA 1
ATOM 774 C C . ALA A 1 99 ? -1.237 2.484 12.466 1.00 89.06 99 ALA A C 1
ATOM 776 O O . ALA A 1 99 ? -0.577 3.456 12.106 1.00 89.06 99 ALA A O 1
ATOM 777 N N . TRP A 1 100 ? -2.416 2.582 13.076 1.00 87.75 100 TRP A N 1
ATOM 778 C CA . TRP A 1 100 ? -3.070 3.831 13.472 1.00 87.75 100 TRP A CA 1
ATOM 779 C C . TRP A 1 100 ? -3.442 3.751 14.943 1.00 87.75 100 TRP A C 1
ATOM 781 O O . TRP A 1 100 ? -3.964 2.731 15.396 1.00 87.75 100 TRP A O 1
ATOM 791 N N . GLN A 1 101 ? -3.198 4.833 15.677 1.00 86.38 101 GLN A N 1
ATOM 792 C CA . GLN A 1 101 ? -3.657 4.939 17.055 1.00 86.38 101 GLN A CA 1
ATOM 793 C C . GLN A 1 101 ? -5.176 5.133 17.057 1.00 86.38 101 GLN A C 1
ATOM 795 O O . GLN A 1 101 ? -5.691 5.988 16.332 1.00 86.38 101 GLN A O 1
ATOM 800 N N . GLY A 1 102 ? -5.888 4.348 17.861 1.00 83.56 102 GLY A N 1
ATOM 801 C CA . GLY A 1 102 ? -7.306 4.567 18.104 1.00 83.56 102 GLY A CA 1
ATOM 802 C C . GLY A 1 102 ? -7.552 5.870 18.861 1.00 83.56 102 GLY A C 1
ATOM 803 O O . GLY A 1 102 ? -6.690 6.371 19.581 1.00 83.56 102 GLY A O 1
ATOM 804 N N . ASN A 1 103 ? -8.745 6.434 18.699 1.00 85.25 103 ASN A N 1
ATOM 805 C CA . ASN A 1 103 ? -9.196 7.624 19.428 1.00 85.25 103 ASN A CA 1
ATOM 806 C C . ASN A 1 103 ? -10.619 7.465 20.000 1.00 85.25 103 ASN A C 1
ATOM 808 O O . ASN A 1 103 ? -11.168 8.412 20.555 1.00 85.25 103 ASN A O 1
ATOM 812 N N . GLY A 1 104 ? -11.230 6.286 19.842 1.00 88.12 104 GLY A N 1
ATOM 813 C CA . GLY A 1 104 ? -12.580 5.963 20.307 1.00 88.12 104 GLY A CA 1
ATOM 814 C C . GLY A 1 104 ? -13.733 6.547 19.485 1.00 88.12 104 GLY A C 1
ATOM 815 O O . GLY A 1 104 ? -14.882 6.263 19.802 1.00 88.12 104 GLY A O 1
ATOM 816 N N . SER A 1 105 ? -13.473 7.340 18.440 1.00 89.94 105 SER A N 1
ATOM 817 C CA . SER A 1 105 ? -14.526 7.983 17.632 1.00 89.94 105 SER A CA 1
ATOM 818 C C . SER A 1 105 ? -14.394 7.755 16.125 1.00 89.94 105 SER A C 1
ATOM 820 O O . SER A 1 105 ? -15.385 7.833 15.400 1.00 89.94 105 SER A O 1
ATOM 822 N N . ARG A 1 106 ? -13.191 7.456 15.630 1.00 89.94 106 ARG A N 1
ATOM 823 C CA . ARG A 1 106 ? -12.904 7.325 14.201 1.00 89.94 106 ARG A CA 1
ATOM 824 C C . ARG A 1 106 ? -13.020 5.889 13.709 1.00 89.94 106 ARG A C 1
ATOM 826 O O . ARG A 1 106 ? -12.379 4.986 14.235 1.00 89.94 106 ARG A O 1
ATOM 833 N N . THR A 1 107 ? -13.784 5.715 12.638 1.00 94.62 107 THR A N 1
ATOM 834 C CA . THR A 1 107 ? -13.991 4.426 11.964 1.00 94.62 107 THR A CA 1
ATOM 835 C C . THR A 1 107 ? -13.351 4.353 10.582 1.00 94.62 107 THR A C 1
ATOM 837 O O . THR A 1 107 ? -13.115 3.250 10.100 1.00 94.62 107 THR A O 1
ATOM 840 N N . THR A 1 108 ? -13.034 5.494 9.962 1.00 95.19 108 THR A N 1
ATOM 841 C CA . THR A 1 108 ? -12.407 5.572 8.633 1.00 95.19 108 THR A CA 1
ATOM 842 C C . THR A 1 108 ? -10.973 6.081 8.734 1.00 95.19 108 THR A C 1
ATOM 844 O O . THR A 1 108 ? -10.708 7.082 9.403 1.00 95.19 108 THR A O 1
ATOM 847 N N . PHE A 1 109 ? -10.056 5.414 8.036 1.00 93.12 109 PHE A N 1
ATOM 848 C CA . PHE A 1 109 ? -8.624 5.698 8.040 1.00 93.12 109 PHE A CA 1
ATOM 849 C C . PHE A 1 109 ? -8.096 5.796 6.611 1.00 93.12 109 PHE A C 1
ATOM 851 O O . PHE A 1 109 ? -8.517 5.049 5.725 1.00 93.12 109 PHE A O 1
ATOM 858 N N . THR A 1 110 ? -7.155 6.711 6.393 1.00 91.81 110 THR A N 1
ATOM 859 C CA . THR A 1 110 ? -6.522 6.919 5.091 1.00 91.81 110 THR A CA 1
ATOM 860 C C . THR A 1 110 ? -5.286 6.039 4.985 1.00 91.81 110 THR A C 1
ATOM 862 O O . THR A 1 110 ? -4.383 6.096 5.825 1.00 91.81 110 THR A O 1
ATOM 865 N N . LEU A 1 111 ? -5.244 5.224 3.938 1.00 91.50 111 LEU A N 1
ATOM 866 C CA . LEU A 1 111 ? -4.096 4.418 3.564 1.00 91.50 111 LEU A CA 1
ATOM 867 C C . LEU A 1 111 ? -3.114 5.283 2.754 1.00 91.50 111 LEU A C 1
ATOM 869 O O . LEU A 1 111 ? -3.541 6.127 1.971 1.00 91.50 111 LEU A O 1
ATOM 873 N N . PRO A 1 112 ? -1.796 5.073 2.883 1.00 87.00 112 PRO A N 1
ATOM 874 C CA . PRO A 1 112 ? -0.826 5.734 2.010 1.00 87.00 112 PRO A CA 1
ATOM 875 C C . PRO A 1 112 ? -0.891 5.250 0.554 1.00 87.00 112 PRO A C 1
ATOM 877 O O . PRO A 1 112 ? -0.497 5.978 -0.350 1.00 87.00 112 PRO A O 1
ATOM 880 N N . TRP A 1 113 ? -1.371 4.020 0.333 1.00 90.88 113 TRP A N 1
ATOM 881 C CA . TRP A 1 113 ? -1.434 3.378 -0.981 1.00 90.88 113 TRP A CA 1
ATOM 882 C C . TRP A 1 113 ? -2.754 2.648 -1.164 1.00 90.88 113 TRP A C 1
ATOM 884 O O . TRP A 1 113 ? -3.317 2.107 -0.208 1.00 90.88 113 TRP A O 1
ATOM 894 N N . GLN A 1 114 ? -3.176 2.554 -2.421 1.00 93.19 114 GLN A N 1
ATOM 895 C CA . GLN A 1 114 ? -4.201 1.607 -2.832 1.00 93.19 114 GLN A CA 1
ATOM 896 C C . GLN A 1 114 ? -3.707 0.161 -2.668 1.00 93.19 114 GLN A C 1
ATOM 898 O O . GLN A 1 114 ? -2.545 -0.121 -2.994 1.00 93.19 114 GLN A O 1
ATOM 903 N N . PRO A 1 115 ? -4.551 -0.780 -2.205 1.00 95.00 115 PRO A N 1
ATOM 904 C CA . PRO A 1 115 ? -4.258 -2.202 -2.301 1.00 95.00 115 PRO A CA 1
ATOM 905 C C . PRO A 1 115 ? -4.117 -2.639 -3.767 1.00 95.00 115 PRO A C 1
ATOM 907 O O . PRO A 1 115 ? -5.040 -2.515 -4.567 1.00 95.00 115 PRO A O 1
ATOM 910 N N . ALA A 1 116 ? -2.969 -3.214 -4.126 1.00 93.50 116 ALA A N 1
ATOM 911 C CA . ALA A 1 116 ? -2.655 -3.581 -5.508 1.00 93.50 116 ALA A CA 1
ATOM 912 C C . ALA A 1 116 ? -3.669 -4.549 -6.136 1.00 93.50 116 ALA A C 1
ATOM 914 O O . ALA A 1 116 ? -3.927 -4.473 -7.331 1.00 93.50 116 ALA A O 1
ATOM 915 N N . ILE A 1 117 ? -4.280 -5.430 -5.337 1.00 93.81 117 ILE A N 1
ATOM 916 C CA . ILE A 1 117 ? -5.267 -6.409 -5.819 1.00 93.81 117 ILE A CA 1
ATOM 917 C C . ILE A 1 117 ? -6.552 -5.788 -6.382 1.00 93.81 117 ILE A C 1
ATOM 919 O O . ILE A 1 117 ? -7.343 -6.500 -6.992 1.00 93.81 117 ILE A O 1
ATOM 923 N N . HIS A 1 118 ? -6.798 -4.498 -6.143 1.00 93.88 118 HIS A N 1
ATOM 924 C CA . HIS A 1 118 ? -7.983 -3.812 -6.659 1.00 93.88 118 HIS A CA 1
ATOM 925 C C . HIS A 1 118 ? -7.861 -3.459 -8.138 1.00 93.88 118 HIS A C 1
ATOM 927 O O . HIS A 1 118 ? -8.874 -3.340 -8.817 1.00 93.88 118 HIS A O 1
ATOM 933 N N . SER A 1 119 ? -6.636 -3.325 -8.643 1.00 91.62 119 SER A N 1
ATOM 934 C CA . SER A 1 119 ? -6.360 -2.909 -10.022 1.00 91.62 119 SER A CA 1
ATOM 935 C C . SER A 1 119 ? -5.419 -3.849 -10.770 1.00 91.62 119 SER A C 1
ATOM 937 O O . SER A 1 119 ? -5.390 -3.829 -11.999 1.00 91.62 119 SER A O 1
ATOM 939 N N . LEU A 1 120 ? -4.665 -4.695 -10.062 1.00 90.75 120 LEU A N 1
ATOM 940 C CA . LEU A 1 120 ? -3.698 -5.616 -10.645 1.00 90.75 120 LEU A CA 1
ATOM 941 C C . LEU A 1 120 ? -4.059 -7.075 -10.369 1.00 90.75 120 LEU A C 1
ATOM 943 O O . LEU A 1 120 ? -4.455 -7.455 -9.267 1.00 90.75 120 LEU A O 1
ATOM 947 N N . THR A 1 121 ? -3.825 -7.918 -11.374 1.00 89.25 121 THR A N 1
ATOM 948 C CA . THR A 1 121 ? -3.875 -9.375 -11.216 1.00 89.25 121 THR A CA 1
ATOM 949 C C . THR A 1 121 ? -2.514 -9.877 -10.731 1.00 89.25 121 THR A C 1
ATOM 951 O O . THR A 1 121 ? -1.502 -9.532 -11.348 1.00 89.25 121 THR A O 1
ATOM 954 N N . PRO A 1 122 ? -2.452 -10.700 -9.667 1.00 86.44 122 PRO A N 1
ATOM 955 C CA . PRO A 1 122 ? -1.190 -11.268 -9.222 1.00 86.44 122 PRO A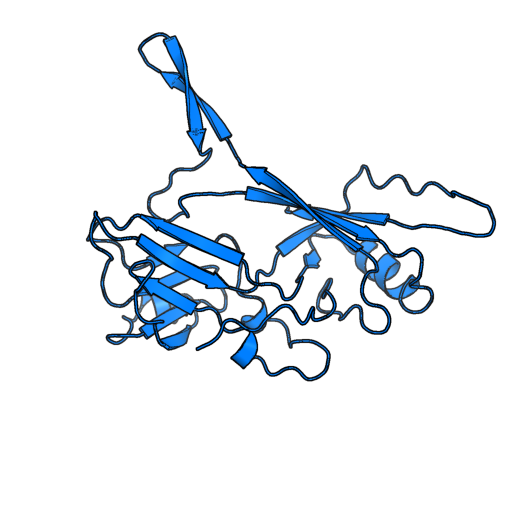 CA 1
ATOM 956 C C . PRO A 1 122 ? -0.492 -12.078 -10.326 1.00 86.44 122 PRO A C 1
ATOM 958 O O . PRO A 1 122 ? -1.147 -12.816 -11.068 1.00 86.44 122 PRO A O 1
ATOM 961 N N . PRO A 1 123 ? 0.840 -11.984 -10.444 1.00 81.06 123 PRO A N 1
ATOM 962 C CA . PRO A 1 123 ? 1.592 -12.708 -11.460 1.00 81.06 123 PRO A CA 1
ATOM 963 C C . PRO A 1 123 ? 1.612 -14.219 -11.193 1.00 81.06 123 PRO A C 1
ATOM 965 O O . PRO A 1 123 ? 1.289 -14.694 -10.102 1.00 81.06 123 PRO A O 1
ATOM 968 N N . ASN A 1 124 ? 2.053 -14.987 -12.194 1.00 79.88 124 ASN A N 1
ATOM 969 C CA . ASN A 1 124 ? 2.266 -16.440 -12.112 1.00 79.88 124 ASN A CA 1
ATOM 970 C C . ASN A 1 124 ? 1.019 -17.242 -11.688 1.00 79.88 124 ASN A C 1
ATOM 972 O O . ASN A 1 124 ? 1.136 -18.242 -10.979 1.00 79.88 124 ASN A O 1
ATOM 976 N N . GLY A 1 125 ? -0.174 -16.784 -12.083 1.00 78.81 125 GLY A N 1
ATOM 977 C CA . GLY A 1 125 ? -1.441 -17.463 -11.787 1.00 78.81 125 GLY A CA 1
ATOM 978 C C . GLY A 1 125 ? -1.805 -17.494 -10.300 1.00 78.81 125 GLY A C 1
ATOM 979 O O . GLY A 1 125 ? -2.622 -18.316 -9.887 1.00 78.81 125 GLY A O 1
ATOM 980 N N . GLN A 1 126 ? -1.191 -16.641 -9.475 1.00 83.25 126 GLN A N 1
ATOM 981 C CA . GLN A 1 126 ? -1.495 -16.588 -8.049 1.00 83.25 126 GLN A CA 1
ATOM 982 C C . GLN A 1 126 ? -2.901 -16.007 -7.813 1.00 83.25 126 GLN A C 1
ATOM 984 O O . GLN A 1 126 ? -3.279 -15.025 -8.453 1.00 83.25 126 GLN A O 1
ATOM 989 N N . PRO A 1 127 ? -3.693 -16.567 -6.881 1.00 88.44 127 PRO A N 1
ATOM 990 C CA . PRO A 1 127 ? -5.032 -16.059 -6.614 1.00 88.44 127 PRO A CA 1
ATOM 991 C C . PRO A 1 127 ? -4.979 -14.716 -5.872 1.00 88.44 127 PRO A C 1
ATOM 993 O O . PRO A 1 127 ? -4.209 -14.550 -4.924 1.00 88.44 127 PRO A O 1
ATOM 996 N N . ALA A 1 128 ? -5.856 -13.775 -6.240 1.00 87.94 128 ALA A N 1
ATOM 997 C CA . ALA A 1 128 ? -5.953 -12.460 -5.590 1.00 87.94 128 ALA A CA 1
ATOM 998 C C . ALA A 1 128 ? -6.246 -12.552 -4.083 1.00 87.94 128 ALA A C 1
ATOM 1000 O O . ALA A 1 128 ? -5.755 -11.732 -3.308 1.00 87.94 128 ALA A O 1
ATOM 1001 N N . SER A 1 129 ? -6.968 -13.594 -3.648 1.00 90.50 129 SER A N 1
ATOM 1002 C CA . SER A 1 129 ? -7.266 -13.853 -2.233 1.00 90.50 129 SER A CA 1
ATOM 1003 C C . SER A 1 129 ? -6.018 -13.967 -1.356 1.00 90.50 129 SER A C 1
ATOM 1005 O O . SER A 1 129 ? -6.052 -13.594 -0.187 1.00 90.50 129 SER A O 1
ATOM 1007 N N . ARG A 1 130 ? -4.883 -14.403 -1.917 1.00 87.56 130 ARG A N 1
ATOM 1008 C CA . ARG A 1 130 ? -3.605 -14.493 -1.197 1.00 87.56 130 ARG A CA 1
ATOM 1009 C C . ARG A 1 130 ? -3.045 -13.128 -0.794 1.00 87.56 130 ARG A C 1
ATOM 1011 O O . ARG A 1 130 ? -2.297 -13.060 0.176 1.00 87.56 130 ARG A O 1
ATOM 1018 N N . TYR A 1 131 ? -3.379 -12.076 -1.534 1.00 90.69 131 TYR A N 1
ATOM 1019 C CA . TYR A 1 131 ? -2.838 -10.727 -1.366 1.00 90.69 131 TYR A CA 1
ATOM 1020 C C . TYR A 1 131 ? -3.891 -9.727 -0.872 1.00 90.69 131 TYR A C 1
ATOM 1022 O O . TYR A 1 131 ? -3.651 -8.519 -0.897 1.00 90.69 131 TYR A O 1
ATOM 1030 N N . GLN A 1 132 ? -5.048 -10.223 -0.417 1.00 94.00 132 GLN A N 1
ATOM 1031 C CA . GLN A 1 132 ? -6.091 -9.385 0.166 1.00 94.00 132 GLN A CA 1
ATOM 1032 C C . GLN A 1 132 ? -5.552 -8.598 1.364 1.00 94.00 132 GLN A C 1
ATOM 1034 O O . GLN A 1 132 ? -4.796 -9.146 2.179 1.00 94.00 132 GLN A O 1
ATOM 1039 N N . PRO A 1 133 ? -5.910 -7.307 1.473 1.00 95.62 133 PRO A N 1
ATOM 1040 C CA . PRO A 1 133 ? -5.552 -6.531 2.634 1.00 95.62 133 PRO A CA 1
ATOM 1041 C C . PRO A 1 133 ? -6.316 -7.054 3.851 1.00 95.62 133 PRO A C 1
ATOM 1043 O O . PRO A 1 133 ? -7.421 -7.583 3.750 1.00 95.62 133 PRO A O 1
ATOM 1046 N N . VAL A 1 134 ? -5.699 -6.910 5.014 1.00 95.19 134 VAL A N 1
ATOM 1047 C CA . VAL A 1 134 ? -6.230 -7.379 6.291 1.00 95.19 134 VAL A CA 1
ATOM 1048 C C . VAL A 1 134 ? -6.143 -6.239 7.285 1.00 95.19 134 VAL A C 1
ATOM 1050 O O . VAL A 1 134 ? -5.105 -5.586 7.378 1.00 95.19 134 VAL A O 1
ATOM 1053 N N . ALA A 1 135 ? -7.212 -6.023 8.042 1.00 96.25 135 ALA A N 1
ATOM 1054 C CA . ALA A 1 135 ? -7.226 -5.125 9.187 1.00 96.25 135 ALA A CA 1
ATOM 1055 C C . ALA A 1 135 ? -7.450 -5.931 10.470 1.00 96.25 135 ALA A C 1
ATOM 1057 O O . ALA A 1 135 ? -8.161 -6.929 10.446 1.00 96.25 135 ALA A O 1
ATOM 1058 N N . LYS A 1 136 ? -6.863 -5.505 11.587 1.00 95.38 136 LYS A N 1
ATOM 1059 C CA . LYS A 1 136 ? -7.127 -6.069 12.917 1.00 95.38 136 LYS A CA 1
ATOM 1060 C C . LYS A 1 136 ? -6.912 -5.025 14.004 1.00 95.38 136 LYS A C 1
ATOM 1062 O O . LYS A 1 136 ? -6.089 -4.126 13.839 1.00 95.38 136 LYS A O 1
ATOM 1067 N N . VAL A 1 137 ? -7.622 -5.155 15.119 1.00 93.00 137 VAL A N 1
ATOM 1068 C CA . VAL A 1 137 ? -7.466 -4.269 16.282 1.00 93.00 137 VAL A CA 1
ATOM 1069 C C . VAL A 1 137 ? -6.615 -4.973 17.335 1.00 93.00 137 VAL A C 1
ATOM 1071 O O . VAL A 1 137 ? -6.977 -6.045 17.807 1.00 93.00 137 VAL A O 1
ATOM 1074 N N . GLY A 1 138 ? -5.470 -4.384 17.680 1.00 87.88 138 GLY A N 1
ATOM 1075 C CA . GLY A 1 138 ? -4.470 -4.983 18.565 1.00 87.88 138 GLY A CA 1
ATOM 1076 C C . GLY A 1 138 ? -3.561 -6.005 17.870 1.00 87.88 138 GLY A C 1
ATOM 1077 O O . GLY A 1 138 ? -3.881 -6.565 16.817 1.00 87.88 138 GLY A O 1
ATOM 1078 N N . ILE A 1 139 ? -2.386 -6.254 18.458 1.00 79.88 139 ILE A N 1
ATOM 1079 C CA . ILE A 1 139 ? -1.383 -7.155 17.868 1.00 79.88 139 ILE A CA 1
ATOM 1080 C C . ILE A 1 139 ? -1.845 -8.620 17.875 1.00 79.88 139 ILE A C 1
ATOM 1082 O O . ILE A 1 139 ? -1.624 -9.325 16.888 1.00 79.88 139 ILE A O 1
ATOM 1086 N N . ASP A 1 140 ? -2.580 -9.018 18.913 1.00 87.75 140 ASP A N 1
ATOM 1087 C CA . ASP A 1 140 ? -3.181 -10.350 19.083 1.00 87.75 140 ASP A CA 1
ATOM 1088 C C . ASP A 1 140 ? -4.661 -10.388 18.668 1.00 87.75 140 ASP A C 1
ATOM 1090 O O . ASP A 1 140 ? -5.368 -11.365 18.909 1.00 87.75 140 ASP A O 1
ATOM 1094 N N . GLY A 1 141 ? -5.140 -9.312 18.035 1.00 86.56 141 GLY A N 1
ATOM 1095 C CA . GLY A 1 141 ? -6.495 -9.221 17.513 1.00 86.56 141 GLY A CA 1
ATOM 1096 C C . GLY A 1 141 ? -6.774 -10.244 16.418 1.00 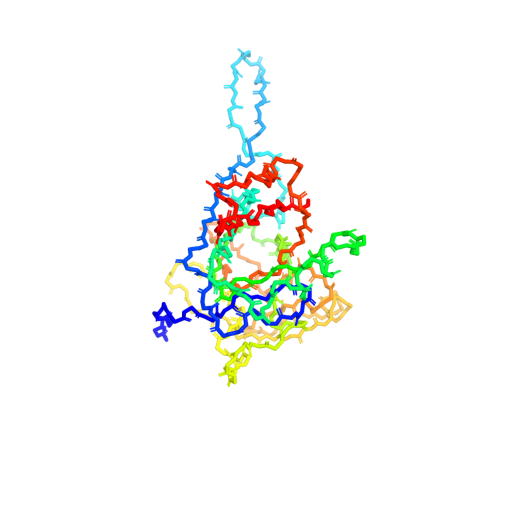86.56 141 GLY A C 1
ATOM 1097 O O . GLY A 1 141 ? -5.877 -10.670 15.686 1.00 86.56 141 GLY A O 1
ATOM 1098 N N . THR A 1 142 ? -8.050 -10.597 16.275 1.00 93.12 142 THR A N 1
ATOM 1099 C CA . THR A 1 142 ? -8.511 -11.410 15.146 1.00 93.12 142 THR A CA 1
ATOM 1100 C C . THR A 1 142 ? -8.548 -10.562 13.877 1.00 93.12 142 THR A C 1
ATOM 1102 O O . THR A 1 142 ? -8.942 -9.394 13.911 1.00 93.12 142 THR A O 1
ATOM 1105 N N . ASP A 1 143 ? -8.133 -11.159 12.762 1.00 95.00 143 ASP A N 1
ATOM 1106 C CA . ASP A 1 143 ? -8.224 -10.544 11.442 1.00 95.00 143 ASP A CA 1
ATOM 1107 C C . ASP A 1 143 ? -9.696 -10.270 11.091 1.00 95.00 143 ASP A C 1
ATOM 1109 O O . ASP A 1 143 ? -10.543 -11.161 11.163 1.00 95.00 143 ASP A O 1
ATOM 1113 N N . LEU A 1 144 ? -9.993 -9.030 10.707 1.00 95.56 144 LEU A N 1
ATOM 1114 C CA . LEU A 1 144 ? -11.302 -8.621 10.215 1.00 95.56 144 LEU A CA 1
ATOM 1115 C C . LEU A 1 144 ? -11.517 -9.155 8.797 1.00 95.56 144 LEU A C 1
ATOM 1117 O O . LEU A 1 144 ? -10.596 -9.192 7.976 1.00 95.56 144 LEU A O 1
ATOM 1121 N N . THR A 1 145 ? -12.759 -9.526 8.499 1.00 96.44 145 THR A N 1
ATOM 1122 C CA . THR A 1 145 ? -13.157 -10.005 7.176 1.00 96.44 145 THR A CA 1
ATOM 1123 C C . THR A 1 145 ? -13.038 -8.873 6.165 1.00 96.44 145 THR A C 1
ATOM 1125 O O . THR A 1 145 ? -13.633 -7.808 6.330 1.00 96.44 145 THR A O 1
ATOM 1128 N N . TYR A 1 146 ? -12.261 -9.111 5.112 1.00 96.44 146 TYR A N 1
ATOM 1129 C CA . TYR A 1 146 ? -12.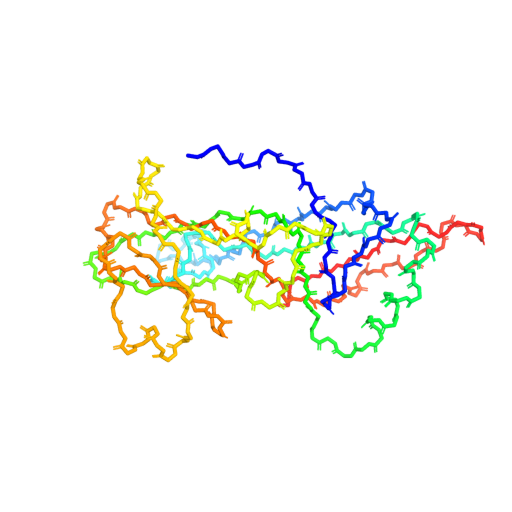077 -8.178 4.010 1.00 96.44 146 TYR A CA 1
ATOM 1130 C C . TYR A 1 146 ? -13.349 -8.057 3.164 1.00 96.44 146 TYR A C 1
ATOM 1132 O O . TYR A 1 146 ? -13.863 -9.058 2.661 1.00 96.44 146 TYR A O 1
ATOM 1140 N N . VAL A 1 147 ? -13.795 -6.822 2.934 1.00 97.06 147 VAL A N 1
ATOM 1141 C CA . VAL A 1 147 ? -14.865 -6.499 1.984 1.00 97.06 147 VAL A CA 1
ATOM 1142 C C . VAL A 1 147 ? -14.403 -5.358 1.081 1.00 97.06 147 VAL A C 1
ATOM 1144 O O . VAL A 1 147 ? -13.977 -4.307 1.555 1.00 97.06 147 VAL A O 1
ATOM 1147 N N . ALA A 1 148 ? -14.485 -5.559 -0.233 1.00 96.06 148 ALA A N 1
ATOM 1148 C CA . ALA A 1 148 ? -14.195 -4.520 -1.216 1.00 96.06 148 ALA A CA 1
ATOM 1149 C C . ALA A 1 148 ? -15.423 -3.626 -1.409 1.00 96.06 148 ALA A C 1
ATOM 1151 O O . ALA A 1 148 ? -16.524 -4.144 -1.612 1.00 96.06 148 ALA A O 1
ATOM 1152 N N . LYS A 1 149 ? -15.233 -2.309 -1.365 1.00 96.81 149 LYS A N 1
ATOM 1153 C CA . LYS A 1 149 ? -16.275 -1.303 -1.597 1.00 96.81 149 LYS A CA 1
ATOM 1154 C C . LYS A 1 149 ? -15.720 -0.149 -2.415 1.00 96.81 149 LYS A C 1
ATOM 1156 O O . LYS A 1 149 ? -14.530 0.106 -2.372 1.00 96.81 149 LYS A O 1
ATOM 1161 N N . THR A 1 150 ? -16.564 0.570 -3.133 1.00 96.38 150 THR A N 1
ATOM 1162 C CA . THR A 1 150 ? -16.209 1.900 -3.649 1.00 96.38 150 THR A CA 1
ATOM 1163 C C . THR A 1 150 ? -16.173 2.922 -2.508 1.00 96.38 150 THR A C 1
ATOM 1165 O O . THR A 1 150 ? -16.783 2.713 -1.453 1.00 96.38 150 THR A O 1
ATOM 1168 N N . ALA A 1 151 ? -15.500 4.053 -2.702 1.00 92.88 151 ALA A N 1
ATOM 1169 C CA . ALA A 1 151 ? -15.442 5.145 -1.734 1.00 92.88 151 ALA A CA 1
ATOM 1170 C C . ALA A 1 151 ? -16.847 5.685 -1.419 1.00 92.88 151 ALA A C 1
ATOM 1172 O O . ALA A 1 151 ? -17.168 5.968 -0.263 1.00 92.88 151 ALA A O 1
ATOM 1173 N N . ALA A 1 152 ? -17.725 5.732 -2.427 1.00 94.44 152 ALA A N 1
ATOM 1174 C CA . ALA A 1 152 ? -19.124 6.116 -2.261 1.00 94.44 152 ALA A CA 1
ATOM 1175 C C . ALA A 1 152 ? -19.900 5.137 -1.360 1.00 94.44 152 ALA A C 1
ATOM 1177 O O . ALA A 1 152 ? -20.608 5.565 -0.446 1.00 94.44 152 ALA A O 1
ATOM 1178 N N . GLU A 1 153 ? -19.740 3.824 -1.558 1.00 95.31 153 GLU A N 1
ATOM 1179 C CA . GLU A 1 153 ? -20.356 2.816 -0.684 1.00 95.31 153 GLU A CA 1
ATOM 1180 C C . GLU A 1 153 ? -19.792 2.86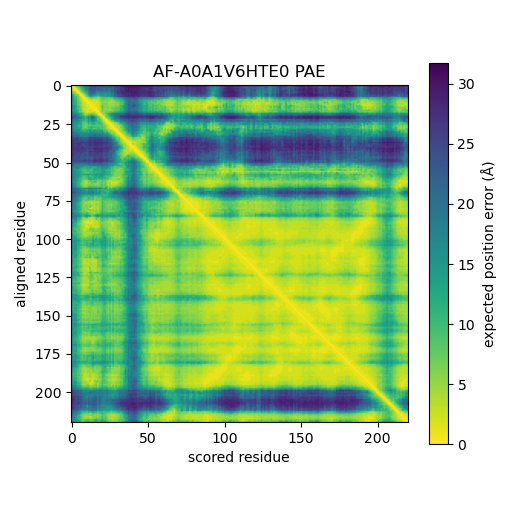9 0.743 1.00 95.31 153 GLU A 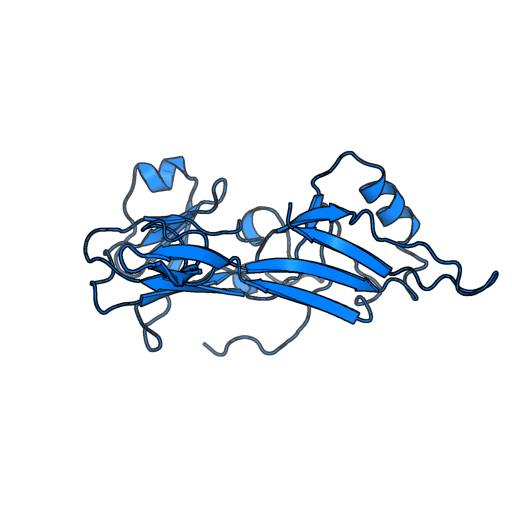C 1
ATOM 1182 O O . GLU A 1 153 ? -20.536 2.700 1.711 1.00 95.31 153 GLU A O 1
ATOM 1187 N N . LEU A 1 154 ? -18.491 3.135 0.886 1.00 94.00 154 LEU A N 1
ATOM 1188 C CA . LEU A 1 154 ? -17.830 3.283 2.181 1.00 94.00 154 LEU A CA 1
ATOM 1189 C C . LEU A 1 154 ? -18.347 4.511 2.946 1.00 94.00 154 LEU A C 1
ATOM 1191 O O . LEU A 1 154 ? -18.532 4.446 4.166 1.00 94.00 154 LEU A O 1
ATOM 1195 N N . ALA A 1 155 ? -18.610 5.618 2.248 1.00 92.12 155 ALA A N 1
ATOM 1196 C CA . ALA A 1 155 ? -19.194 6.822 2.829 1.00 92.12 155 ALA A CA 1
ATOM 1197 C C . ALA A 1 155 ? -20.658 6.612 3.253 1.00 92.12 155 ALA A C 1
ATOM 1199 O O . ALA A 1 155 ? -21.049 7.063 4.330 1.00 92.12 155 ALA A O 1
ATOM 1200 N N . ALA A 1 156 ? -21.447 5.902 2.441 1.00 93.44 156 ALA A N 1
ATOM 1201 C CA . ALA A 1 156 ? -22.882 5.713 2.663 1.00 93.44 156 ALA A CA 1
ATOM 1202 C C . ALA A 1 156 ? -23.234 4.607 3.676 1.00 93.44 156 ALA A C 1
ATOM 1204 O O . ALA A 1 156 ? -24.293 4.667 4.298 1.00 93.44 156 ALA A O 1
ATOM 1205 N N . GLY A 1 157 ? -22.385 3.587 3.829 1.00 93.44 157 GLY A N 1
ATOM 1206 C CA . GLY A 1 157 ? -22.663 2.418 4.670 1.00 93.44 157 GLY A CA 1
ATOM 1207 C C . GLY A 1 157 ? -21.764 2.297 5.899 1.00 93.44 157 GLY A C 1
ATOM 1208 O O . GLY A 1 157 ? -20.813 3.054 6.079 1.00 93.44 157 GLY A O 1
ATOM 1209 N N . THR A 1 158 ? -22.036 1.300 6.737 1.00 94.12 158 THR A N 1
ATOM 1210 C CA . THR A 1 158 ? -21.200 0.938 7.892 1.00 94.12 158 THR A CA 1
ATOM 1211 C C . THR A 1 158 ? -20.852 -0.547 7.806 1.00 94.12 158 THR A C 1
ATOM 1213 O O . THR A 1 158 ? -21.761 -1.340 7.549 1.00 94.12 158 THR A O 1
ATOM 1216 N N . PRO A 1 159 ? -19.582 -0.940 8.025 1.00 96.19 159 PRO A N 1
ATOM 1217 C CA . PRO A 1 159 ? -19.195 -2.346 8.042 1.00 96.19 159 PRO A CA 1
ATOM 1218 C C . PRO A 1 159 ? -19.957 -3.163 9.081 1.00 96.19 159 PRO A C 1
ATOM 1220 O O . PRO A 1 159 ? -20.280 -2.658 10.159 1.00 96.19 159 PRO A O 1
ATOM 1223 N N . GLY A 1 160 ? -20.208 -4.437 8.771 1.00 94.75 160 GLY A N 1
ATOM 1224 C CA . GLY A 1 160 ? -20.718 -5.389 9.751 1.00 94.75 160 GLY A CA 1
ATOM 1225 C C . GLY A 1 160 ? -19.705 -5.642 10.871 1.00 94.75 160 GLY A C 1
ATOM 1226 O O . GLY A 1 160 ? -18.501 -5.426 10.716 1.00 94.75 160 GLY A O 1
ATOM 1227 N N . ALA A 1 161 ? -20.177 -6.120 12.024 1.00 92.25 161 ALA A N 1
ATOM 1228 C CA . ALA A 1 161 ? -19.282 -6.518 13.107 1.00 92.25 161 ALA A CA 1
ATOM 1229 C C . ALA A 1 161 ? -18.304 -7.605 12.620 1.00 92.25 161 ALA A C 1
ATOM 1231 O O . ALA A 1 161 ? -18.722 -8.609 12.048 1.00 92.25 161 ALA A O 1
ATOM 1232 N N . GLY A 1 162 ? -17.004 -7.401 12.846 1.00 92.75 162 GLY A N 1
ATOM 1233 C CA . GLY A 1 162 ? -15.958 -8.305 12.354 1.00 92.75 162 GLY A CA 1
ATOM 1234 C C . GLY A 1 162 ? -15.552 -8.089 10.890 1.00 92.75 162 GLY A C 1
ATOM 1235 O O . GLY A 1 162 ? -14.759 -8.875 10.375 1.00 92.75 162 GLY A O 1
ATOM 1236 N N . GLU A 1 163 ? -16.042 -7.037 10.227 1.00 96.31 163 GLU A N 1
ATOM 1237 C CA . GLU A 1 163 ? -15.656 -6.667 8.861 1.00 96.31 163 GLU A CA 1
ATOM 1238 C C . GLU A 1 163 ? -14.773 -5.415 8.815 1.00 96.31 163 GLU A C 1
ATOM 1240 O O . GLU A 1 163 ? -14.878 -4.499 9.638 1.00 96.31 163 GLU A O 1
ATOM 1245 N N . ALA A 1 164 ? -13.935 -5.358 7.782 1.00 97.06 164 ALA A N 1
ATOM 1246 C CA . ALA A 1 164 ? -13.232 -4.162 7.355 1.00 97.06 164 ALA A CA 1
ATOM 1247 C C . ALA A 1 164 ? -13.494 -3.924 5.867 1.00 97.06 164 ALA A C 1
ATOM 1249 O O . ALA A 1 164 ? -13.213 -4.777 5.020 1.00 97.06 164 ALA A O 1
ATOM 1250 N N . TRP A 1 165 ? -14.032 -2.749 5.556 1.00 97.88 165 TRP A N 1
ATOM 1251 C CA . TRP A 1 165 ? -14.285 -2.325 4.187 1.00 97.88 165 TRP A CA 1
ATOM 1252 C C . TRP A 1 165 ? -13.076 -1.567 3.656 1.00 97.88 165 TRP A C 1
ATOM 1254 O O . TRP A 1 165 ? -12.622 -0.611 4.282 1.00 97.88 165 TRP A O 1
ATOM 1264 N N . PHE A 1 166 ? -12.568 -1.973 2.501 1.00 97.56 166 PHE A N 1
ATOM 1265 C CA . PHE A 1 166 ? -11.475 -1.296 1.810 1.00 97.56 166 PHE A CA 1
ATOM 1266 C C . PHE A 1 166 ? -12.009 -0.660 0.535 1.00 97.56 166 PHE A C 1
ATOM 1268 O O . PHE A 1 166 ? -12.637 -1.350 -0.274 1.00 97.56 166 PHE A O 1
ATOM 1275 N N . ALA A 1 167 ? -11.751 0.638 0.374 1.00 96.62 167 ALA A N 1
ATOM 1276 C CA . ALA A 1 167 ? -12.114 1.360 -0.834 1.00 96.62 167 ALA A CA 1
ATOM 1277 C C . ALA A 1 167 ? -11.270 0.866 -2.026 1.00 96.62 167 ALA A C 1
ATOM 1279 O O . ALA A 1 167 ? -10.070 0.647 -1.877 1.00 96.62 167 ALA A O 1
ATOM 1280 N N . THR A 1 168 ? -11.902 0.650 -3.182 1.00 95.56 168 THR A N 1
ATOM 1281 C CA . THR A 1 168 ? -11.257 0.140 -4.409 1.00 95.56 168 THR A CA 1
ATOM 1282 C C . THR A 1 168 ? -10.737 1.243 -5.331 1.00 95.56 168 THR A C 1
ATOM 1284 O O . THR A 1 168 ? -9.938 0.988 -6.225 1.00 95.56 168 THR A O 1
ATOM 1287 N N . ASP A 1 169 ? -11.236 2.459 -5.141 1.00 93.00 169 ASP A N 1
ATOM 1288 C CA . ASP A 1 169 ? -11.043 3.656 -5.964 1.00 93.00 169 ASP A CA 1
ATOM 1289 C C . ASP A 1 169 ? -10.384 4.805 -5.180 1.00 93.00 169 ASP A C 1
ATOM 1291 O O . ASP A 1 169 ? -9.658 5.604 -5.769 1.00 93.00 169 ASP A O 1
ATOM 1295 N N . GLU A 1 170 ? -10.481 4.811 -3.843 1.00 92.62 170 GLU A N 1
ATOM 1296 C CA . GLU A 1 170 ? -9.684 5.676 -2.951 1.00 92.62 170 GLU A CA 1
ATOM 1297 C C . GLU A 1 170 ? -8.871 4.897 -1.898 1.00 92.62 170 GLU A C 1
ATOM 1299 O O . GLU A 1 170 ? -9.280 3.809 -1.497 1.00 92.62 170 GLU A O 1
ATOM 1304 N N . PRO A 1 171 ? -7.709 5.400 -1.432 1.00 92.12 171 PRO A N 1
ATOM 1305 C CA . PRO A 1 171 ? -6.871 4.679 -0.481 1.00 92.12 171 PRO A CA 1
ATOM 1306 C C . PRO A 1 171 ? -7.442 4.828 0.937 1.00 92.12 171 PRO A C 1
ATOM 1308 O O . PRO A 1 171 ? -6.930 5.577 1.768 1.00 92.12 171 PRO A O 1
ATOM 1311 N N . GLN A 1 172 ? -8.542 4.133 1.219 1.00 95.25 172 GLN A N 1
ATOM 1312 C CA . GLN A 1 172 ? -9.255 4.214 2.494 1.00 95.25 172 GLN A CA 1
ATOM 1313 C C . GLN A 1 172 ? -9.637 2.835 3.030 1.00 95.25 172 GLN A C 1
ATOM 1315 O O . GLN A 1 172 ? -9.894 1.889 2.283 1.00 95.25 172 GLN A O 1
ATOM 1320 N N . VAL A 1 173 ? -9.716 2.743 4.355 1.00 96.38 173 VAL A N 1
ATOM 1321 C CA . VAL A 1 173 ? -10.264 1.591 5.072 1.00 96.38 173 VAL A CA 1
ATOM 1322 C C . VAL A 1 173 ? -11.260 2.064 6.124 1.00 96.38 173 VAL A C 1
ATOM 1324 O O . VAL A 1 173 ? -11.032 3.071 6.795 1.00 96.38 173 VAL A O 1
ATOM 1327 N N . LYS A 1 174 ? -12.359 1.330 6.287 1.00 97.00 174 LYS A N 1
ATOM 1328 C CA . LYS A 1 174 ? -13.384 1.574 7.302 1.00 97.00 174 LYS A CA 1
ATOM 1329 C C . LYS A 1 174 ? -13.627 0.322 8.129 1.00 97.00 174 LYS A C 1
ATOM 1331 O O . LYS A 1 174 ? -13.772 -0.769 7.584 1.00 97.00 174 LYS A O 1
ATOM 1336 N N . VAL A 1 175 ? -13.704 0.489 9.442 1.00 96.12 175 VAL A N 1
ATOM 1337 C CA . VAL A 1 175 ? -14.033 -0.571 10.407 1.00 96.12 175 VAL A CA 1
ATOM 1338 C C . VAL A 1 175 ? -15.370 -0.276 11.083 1.00 96.12 175 VAL A C 1
ATOM 1340 O O . VAL A 1 175 ? -15.776 0.880 11.185 1.00 96.12 175 VAL A O 1
ATOM 1343 N N . ALA A 1 176 ? -16.071 -1.317 11.534 1.00 94.88 176 ALA A N 1
ATOM 1344 C CA . ALA A 1 176 ? -17.399 -1.178 12.140 1.00 94.88 176 ALA A CA 1
ATOM 1345 C C . ALA A 1 176 ? -17.388 -0.360 13.442 1.00 94.88 176 ALA A C 1
ATOM 1347 O O . ALA A 1 176 ? -18.284 0.444 13.694 1.00 94.88 176 ALA A O 1
ATOM 1348 N N . THR A 1 177 ? -16.361 -0.562 14.268 1.00 93.19 177 THR A N 1
ATOM 1349 C CA . THR A 1 177 ? -16.229 0.062 15.586 1.00 93.19 177 THR A CA 1
ATOM 1350 C C . THR A 1 177 ? -14.924 0.831 15.656 1.00 93.19 177 THR A C 1
ATOM 1352 O O . THR A 1 177 ? -13.875 0.318 15.266 1.00 93.19 177 THR A O 1
ATOM 1355 N N . ALA A 1 178 ? -14.995 2.069 16.143 1.00 92.25 178 ALA A N 1
ATOM 1356 C CA . ALA A 1 178 ? -13.819 2.900 16.329 1.00 92.25 178 ALA A CA 1
ATOM 1357 C C . ALA A 1 178 ? -12.894 2.261 17.380 1.00 92.25 178 ALA A C 1
ATOM 1359 O O . ALA A 1 178 ? -13.351 2.038 18.504 1.00 92.25 178 ALA A O 1
ATOM 1360 N N . PRO A 1 179 ? -11.615 1.991 17.058 1.00 90.88 179 PRO A N 1
ATOM 1361 C CA . PRO A 1 179 ? -10.657 1.499 18.040 1.00 90.88 179 PRO A CA 1
ATOM 1362 C C . PRO A 1 179 ? -10.530 2.492 19.197 1.00 90.88 179 PRO A C 1
ATOM 1364 O O . PRO A 1 179 ? -10.427 3.707 18.973 1.00 90.88 179 PRO A O 1
ATOM 1367 N N . ALA A 1 180 ? -10.533 1.990 20.430 1.00 88.00 180 ALA A N 1
ATOM 1368 C CA . ALA A 1 180 ? -10.417 2.821 21.624 1.00 88.00 180 ALA A CA 1
ATOM 1369 C C . ALA A 1 180 ? -9.053 3.531 21.688 1.00 88.00 180 ALA A C 1
ATOM 1371 O O . ALA A 1 180 ? -8.096 3.134 21.030 1.00 88.00 180 ALA A O 1
ATOM 1372 N N . ALA A 1 181 ? -8.928 4.569 22.520 1.00 82.31 181 ALA A N 1
ATOM 1373 C CA . ALA A 1 181 ? -7.698 5.367 22.617 1.00 82.31 181 ALA A 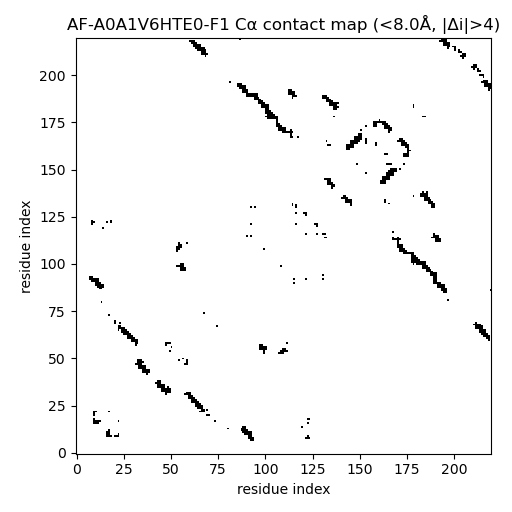CA 1
ATOM 1374 C C . ALA A 1 181 ? -6.430 4.550 22.957 1.00 82.31 181 ALA A C 1
ATOM 1376 O O . ALA A 1 181 ? -5.328 4.913 22.552 1.00 82.31 181 ALA A O 1
ATOM 1377 N N . ALA A 1 182 ? -6.586 3.444 23.691 1.00 80.44 182 ALA A N 1
ATOM 1378 C CA . ALA A 1 182 ? -5.498 2.531 24.048 1.00 80.44 182 ALA A CA 1
ATOM 1379 C C . ALA A 1 182 ? -5.239 1.436 22.993 1.00 80.44 182 ALA A C 1
ATOM 1381 O O . ALA A 1 182 ? -4.262 0.698 23.103 1.00 80.44 182 ALA A O 1
ATOM 1382 N N . GLU A 1 183 ? -6.101 1.315 21.984 1.00 87.56 183 GLU A N 1
ATOM 1383 C CA . GLU A 1 183 ? -6.010 0.297 20.944 1.00 87.56 183 GLU A CA 1
ATOM 1384 C C . GLU A 1 183 ? -5.312 0.832 19.694 1.00 87.56 183 GLU A C 1
ATOM 1386 O O . GLU A 1 183 ? -5.262 2.034 19.425 1.00 87.56 183 GLU A O 1
ATOM 1391 N N . VAL A 1 184 ? -4.777 -0.093 18.900 1.00 88.06 184 VAL A N 1
ATOM 1392 C CA . VAL A 1 184 ? -4.104 0.208 17.638 1.00 88.06 184 VAL A CA 1
ATOM 1393 C C . VAL A 1 184 ? -4.771 -0.593 16.533 1.00 88.06 184 VAL A C 1
ATOM 1395 O O . VAL A 1 184 ? -4.882 -1.817 16.621 1.00 88.06 184 VAL A O 1
ATOM 1398 N N . LEU A 1 185 ? -5.194 0.092 15.475 1.00 93.00 185 LEU A N 1
ATOM 1399 C CA . LEU A 1 185 ? -5.602 -0.560 14.239 1.00 93.00 185 LEU A CA 1
ATOM 1400 C C . LEU A 1 185 ? -4.347 -0.926 13.456 1.00 93.00 185 LEU A C 1
ATOM 1402 O O . LEU A 1 185 ? -3.564 -0.050 13.097 1.00 93.00 185 LEU A O 1
ATOM 1406 N N . HIS A 1 186 ? -4.176 -2.204 13.151 1.00 94.12 186 HIS A N 1
ATOM 1407 C CA . HIS A 1 186 ? -3.138 -2.693 12.259 1.00 94.12 186 HIS A CA 1
ATOM 1408 C C . HIS A 1 186 ? -3.745 -3.024 10.904 1.00 94.12 186 HIS A C 1
ATOM 1410 O O . HIS A 1 186 ? -4.743 -3.738 10.832 1.00 94.12 186 HIS A O 1
ATOM 1416 N N . VAL A 1 187 ? -3.109 -2.564 9.830 1.00 95.19 187 VAL A N 1
ATOM 1417 C CA . VAL A 1 187 ? -3.467 -2.949 8.463 1.00 95.19 187 VAL A CA 1
ATOM 1418 C C . VAL A 1 187 ? -2.256 -3.557 7.784 1.00 95.19 187 VAL A C 1
ATOM 1420 O O . VAL A 1 187 ? -1.151 -3.023 7.855 1.00 95.19 187 VAL A O 1
ATOM 1423 N N . ARG A 1 188 ? -2.470 -4.675 7.101 1.00 94.69 188 ARG A N 1
ATOM 1424 C CA . ARG A 1 188 ? -1.504 -5.293 6.204 1.00 94.69 188 ARG A CA 1
ATOM 1425 C C . ARG A 1 188 ? -2.060 -5.246 4.791 1.00 94.69 188 ARG A C 1
ATOM 1427 O O . ARG A 1 188 ? -3.171 -5.711 4.575 1.00 94.69 188 ARG A O 1
ATOM 1434 N N . LEU A 1 189 ? -1.297 -4.737 3.830 1.00 94.69 189 LEU A N 1
ATOM 1435 C CA . LEU A 1 189 ? -1.717 -4.679 2.426 1.00 94.69 189 LEU A CA 1
ATOM 1436 C C . LEU A 1 189 ? -0.530 -4.829 1.479 1.00 94.69 189 LEU A C 1
ATOM 1438 O O . LEU A 1 189 ? 0.610 -4.594 1.875 1.00 94.69 189 LEU A O 1
ATOM 1442 N N . VAL A 1 190 ? -0.792 -5.223 0.233 1.00 93.81 190 VAL A N 1
ATOM 1443 C CA . VAL A 1 190 ? 0.184 -5.092 -0.855 1.00 93.81 190 VAL A CA 1
ATOM 1444 C C . VAL A 1 190 ? -0.013 -3.718 -1.497 1.00 93.81 190 VAL A C 1
ATOM 1446 O O . VAL A 1 190 ? -1.099 -3.467 -2.015 1.00 93.81 190 VAL A O 1
ATOM 1449 N N . PRO A 1 191 ? 0.985 -2.827 -1.458 1.00 92.50 191 PRO A N 1
ATOM 1450 C CA . PRO A 1 191 ? 0.843 -1.463 -1.950 1.00 92.50 191 PRO A CA 1
ATOM 1451 C C . PRO A 1 191 ? 0.957 -1.378 -3.472 1.00 92.50 191 PRO A C 1
ATOM 1453 O O . PRO A 1 191 ? 1.798 -2.041 -4.084 1.00 92.50 191 PRO A O 1
ATOM 1456 N N . LEU A 1 192 ? 0.151 -0.494 -4.052 1.00 93.38 192 LEU A N 1
ATOM 1457 C CA . LEU A 1 192 ? 0.342 0.047 -5.390 1.00 93.38 192 LEU A CA 1
ATOM 1458 C C . LEU A 1 192 ? 1.022 1.414 -5.278 1.00 93.38 192 LEU A C 1
ATOM 1460 O O . LEU A 1 192 ? 0.395 2.401 -4.897 1.00 93.38 192 LEU A O 1
ATOM 1464 N N . TYR A 1 193 ? 2.315 1.464 -5.575 1.00 90.56 193 TYR A N 1
ATOM 1465 C CA . TYR A 1 193 ? 3.089 2.697 -5.525 1.00 90.56 193 TYR A CA 1
ATOM 1466 C C . TYR A 1 193 ? 2.868 3.523 -6.788 1.00 90.56 193 TYR A C 1
ATOM 1468 O O . TYR A 1 193 ? 2.871 2.976 -7.888 1.00 90.56 193 TYR A O 1
ATOM 1476 N N . SER A 1 194 ? 2.742 4.837 -6.627 1.00 89.44 194 SER A N 1
ATOM 1477 C CA . SER A 1 194 ? 2.905 5.804 -7.713 1.00 89.44 194 SER A CA 1
ATOM 1478 C C . SER A 1 194 ? 4.373 6.210 -7.760 1.00 89.44 194 SER A C 1
ATOM 1480 O O . SER A 1 194 ? 4.924 6.601 -6.730 1.00 89.44 194 SER A O 1
ATOM 1482 N N . VAL A 1 195 ? 5.035 6.054 -8.904 1.00 85.56 195 VAL A N 1
ATOM 1483 C CA . VAL A 1 195 ? 6.483 6.246 -9.031 1.00 85.56 195 VAL A CA 1
ATOM 1484 C C . VAL A 1 195 ? 6.865 7.024 -10.283 1.00 85.56 195 VAL A C 1
ATOM 1486 O O . VAL A 1 195 ? 6.174 6.990 -11.299 1.00 85.56 195 VAL A O 1
ATOM 1489 N N . VAL A 1 196 ? 8.015 7.682 -10.215 1.00 85.06 196 VAL A N 1
ATOM 1490 C CA . VAL A 1 196 ? 8.692 8.326 -11.346 1.00 85.06 196 VAL A CA 1
ATOM 1491 C C . VAL A 1 196 ? 10.129 7.822 -11.445 1.00 85.06 196 VAL A C 1
ATOM 1493 O O . VAL A 1 196 ? 10.706 7.381 -10.443 1.00 85.06 196 VAL A O 1
ATOM 1496 N N . GLU A 1 197 ? 10.709 7.875 -12.643 1.00 80.62 197 GLU A N 1
ATOM 1497 C CA . GLU A 1 197 ? 12.138 7.611 -12.824 1.00 80.62 197 GLU A CA 1
ATOM 1498 C C . GLU A 1 197 ? 12.960 8.676 -12.085 1.00 80.62 197 GLU A C 1
ATOM 1500 O O . GLU A 1 197 ? 12.683 9.875 -12.158 1.00 80.62 197 GLU A O 1
ATOM 1505 N N . SER A 1 198 ? 13.951 8.230 -11.312 1.00 77.50 198 SER A N 1
ATOM 1506 C CA . SER A 1 198 ? 14.869 9.134 -10.628 1.00 77.50 198 SER A CA 1
ATOM 1507 C C . SER A 1 198 ? 15.774 9.825 -11.650 1.00 77.50 198 SER A C 1
ATOM 1509 O O . SER A 1 198 ? 16.403 9.125 -12.442 1.00 77.50 198 SER A O 1
ATOM 1511 N N . PRO A 1 199 ? 15.972 11.154 -11.582 1.00 63.38 199 PRO A N 1
ATOM 1512 C CA . PRO A 1 199 ? 16.925 11.846 -12.453 1.00 63.38 199 PRO A CA 1
ATOM 1513 C C . PRO A 1 199 ? 18.380 11.403 -12.212 1.00 63.38 199 PRO A C 1
ATOM 1515 O O . PRO A 1 199 ? 19.244 11.629 -13.053 1.00 63.38 199 PRO A O 1
ATOM 1518 N N . GLU A 1 200 ? 18.658 10.762 -11.070 1.00 56.56 200 GLU A N 1
ATOM 1519 C CA . GLU A 1 200 ? 19.964 10.186 -10.725 1.00 56.56 200 GLU A CA 1
ATOM 1520 C C . GLU A 1 200 ? 20.186 8.782 -11.317 1.00 56.56 200 GLU A C 1
ATOM 1522 O O . GLU A 1 200 ? 21.151 8.112 -10.944 1.00 56.56 200 GLU A O 1
ATOM 1527 N N . SER A 1 201 ? 19.317 8.296 -12.214 1.00 57.97 201 SER A N 1
ATOM 1528 C CA . SER A 1 201 ? 19.553 7.05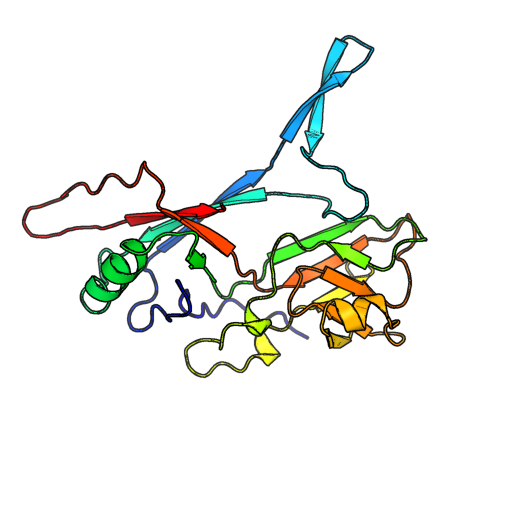3 -12.955 1.00 57.97 201 SER A CA 1
ATOM 1529 C C . SER A 1 201 ? 20.723 7.245 -13.926 1.00 57.97 201 SER A C 1
ATOM 1531 O O . SER A 1 201 ? 20.561 7.480 -15.125 1.00 57.97 201 SER A O 1
ATOM 1533 N N . GLU A 1 202 ? 21.943 7.201 -13.406 1.00 53.69 202 GLU A N 1
ATOM 1534 C CA . GLU A 1 202 ? 23.144 7.303 -14.211 1.00 53.69 202 GLU A CA 1
ATOM 1535 C C . GLU A 1 202 ? 23.242 6.033 -15.071 1.00 53.69 202 GLU A C 1
ATOM 1537 O O . GLU A 1 202 ? 23.677 4.979 -14.603 1.00 53.69 202 GLU A O 1
ATOM 1542 N N . LYS A 1 203 ? 22.800 6.109 -16.336 1.00 56.00 203 LYS A N 1
ATOM 1543 C CA . LYS A 1 203 ? 22.942 5.030 -17.329 1.00 56.00 203 LYS A CA 1
ATOM 1544 C C . LYS A 1 203 ? 24.423 4.906 -17.722 1.00 56.00 203 LYS A C 1
ATOM 1546 O O . LYS A 1 203 ? 24.829 5.255 -18.827 1.00 56.00 203 LYS A O 1
ATOM 1551 N N . ARG A 1 204 ? 25.275 4.470 -16.788 1.00 49.97 204 ARG A N 1
ATOM 1552 C CA . ARG A 1 204 ? 26.700 4.236 -17.044 1.00 49.97 204 ARG A CA 1
ATOM 1553 C C . ARG A 1 204 ? 26.866 2.923 -17.799 1.00 49.97 204 ARG A C 1
ATOM 1555 O O . ARG A 1 204 ? 26.577 1.848 -17.277 1.00 49.97 204 ARG A O 1
ATOM 1562 N N . LEU A 1 205 ? 27.405 3.007 -19.011 1.00 50.50 205 LEU A N 1
ATOM 1563 C CA . LEU A 1 205 ? 27.902 1.846 -19.742 1.00 50.50 205 LEU A CA 1
ATOM 1564 C C . LEU A 1 205 ? 29.116 1.291 -18.983 1.00 50.50 205 LEU A C 1
ATOM 1566 O O . LEU A 1 205 ? 30.228 1.792 -19.127 1.00 50.50 205 LEU A O 1
ATOM 1570 N N . ALA A 1 206 ? 28.918 0.275 -18.139 1.00 46.56 206 ALA A N 1
ATOM 1571 C CA . ALA A 1 206 ? 30.028 -0.359 -17.419 1.00 46.56 206 ALA A CA 1
ATOM 1572 C C . ALA A 1 206 ? 31.012 -1.069 -18.376 1.00 46.56 206 ALA A C 1
ATOM 1574 O O . ALA A 1 206 ? 32.153 -1.345 -18.010 1.00 46.56 206 ALA A O 1
ATOM 1575 N N . SER A 1 207 ? 30.571 -1.382 -19.599 1.00 45.66 207 SER A N 1
ATOM 1576 C CA . SER A 1 207 ? 31.350 -1.981 -20.683 1.00 45.66 207 SER A CA 1
ATOM 1577 C C . SER A 1 207 ? 30.585 -1.848 -22.006 1.00 45.66 207 SER A C 1
ATOM 1579 O O . SER A 1 207 ? 29.359 -1.909 -22.005 1.00 45.66 207 SER A O 1
ATOM 1581 N N . VAL A 1 208 ? 31.295 -1.774 -23.142 1.00 51.47 208 VAL A N 1
ATOM 1582 C CA . VAL A 1 208 ? 30.716 -1.825 -24.509 1.00 51.47 208 VAL A CA 1
ATOM 1583 C C . VAL A 1 208 ? 29.899 -3.112 -24.747 1.00 51.47 208 VAL A C 1
ATOM 1585 O O . VAL A 1 208 ? 29.075 -3.170 -25.651 1.00 51.47 208 VAL A O 1
ATOM 1588 N N . LEU A 1 209 ? 30.115 -4.155 -23.933 1.00 47.22 209 LEU A N 1
ATOM 1589 C CA . LEU A 1 209 ? 29.512 -5.484 -24.093 1.00 47.22 209 LEU A CA 1
ATOM 1590 C C . LEU A 1 209 ? 28.548 -5.883 -22.967 1.00 47.22 209 LEU A C 1
ATOM 1592 O O . LEU A 1 209 ? 27.916 -6.938 -23.055 1.00 47.22 209 LEU A O 1
ATOM 1596 N N . ARG A 1 210 ? 28.458 -5.107 -21.880 1.00 50.25 210 ARG A N 1
ATOM 1597 C CA . ARG A 1 210 ? 27.572 -5.412 -20.747 1.00 50.25 210 ARG A CA 1
ATOM 1598 C C . ARG A 1 210 ? 27.042 -4.125 -20.143 1.00 50.25 210 ARG A C 1
ATOM 1600 O O . ARG A 1 210 ? 27.792 -3.378 -19.520 1.00 50.25 210 ARG A O 1
ATOM 1607 N N . GLU A 1 211 ? 25.738 -3.934 -20.270 1.00 51.28 211 GLU A N 1
ATOM 1608 C CA . GLU A 1 211 ? 25.001 -2.880 -19.589 1.00 51.28 211 GLU A CA 1
ATOM 1609 C C . GLU A 1 211 ? 24.350 -3.460 -18.325 1.00 51.28 211 GLU A C 1
ATOM 1611 O O . GLU A 1 211 ? 23.269 -4.050 -18.391 1.00 51.28 211 GLU A O 1
ATOM 1616 N N . PRO A 1 212 ? 24.979 -3.348 -17.144 1.00 53.41 212 PRO A N 1
ATOM 1617 C CA . PRO A 1 212 ? 24.237 -3.450 -15.904 1.00 53.41 212 PRO A CA 1
ATOM 1618 C C . PRO A 1 212 ? 23.363 -2.198 -15.790 1.00 53.41 212 PRO A C 1
ATOM 1620 O O . PRO A 1 212 ? 23.844 -1.122 -15.449 1.00 53.41 212 PRO A O 1
ATOM 1623 N N . ARG A 1 213 ? 22.081 -2.335 -16.134 1.00 63.38 213 ARG A N 1
ATOM 1624 C CA . ARG A 1 213 ? 21.096 -1.260 -15.993 1.00 63.38 213 ARG A CA 1
ATOM 1625 C C . ARG A 1 213 ? 20.408 -1.393 -14.639 1.00 63.38 213 ARG A C 1
ATOM 1627 O O . ARG A 1 213 ? 19.789 -2.419 -14.359 1.00 63.38 213 ARG A O 1
ATOM 1634 N N . ASP A 1 214 ? 20.535 -0.374 -13.799 1.00 71.56 214 ASP A N 1
ATOM 1635 C CA . ASP A 1 214 ? 19.762 -0.239 -12.568 1.00 71.56 214 ASP A CA 1
ATOM 1636 C C . ASP A 1 214 ? 18.641 0.778 -12.844 1.00 71.56 214 ASP A C 1
ATOM 1638 O O . ASP A 1 214 ? 18.910 1.915 -13.226 1.00 71.56 214 ASP A O 1
ATOM 1642 N N . LEU A 1 215 ? 17.382 0.367 -12.681 1.00 74.62 215 LEU A N 1
ATOM 1643 C CA . LEU A 1 215 ? 16.233 1.266 -12.738 1.00 74.62 215 LEU A CA 1
ATOM 1644 C C . LEU A 1 215 ? 15.979 1.793 -11.331 1.00 74.62 215 LEU A C 1
ATOM 1646 O O . LEU A 1 215 ? 15.653 1.027 -10.417 1.00 74.62 215 LEU A O 1
ATOM 1650 N N . VAL A 1 216 ? 16.124 3.102 -11.162 1.00 79.69 216 VAL A N 1
ATOM 1651 C CA . VAL A 1 216 ? 15.879 3.771 -9.887 1.00 79.69 216 VAL A CA 1
ATOM 1652 C C . VAL A 1 216 ? 14.555 4.513 -9.979 1.00 79.69 216 VAL A C 1
ATOM 1654 O O . VAL A 1 216 ? 14.435 5.489 -10.710 1.00 79.69 216 VAL A O 1
ATOM 1657 N N . LEU A 1 217 ? 13.565 4.048 -9.224 1.00 79.12 217 LEU A N 1
ATOM 1658 C CA . LEU A 1 217 ? 12.236 4.644 -9.141 1.00 79.12 217 LEU A CA 1
ATOM 1659 C C . LEU A 1 217 ? 12.063 5.303 -7.777 1.00 79.12 217 LEU A C 1
ATOM 1661 O O . LEU A 1 217 ? 12.470 4.755 -6.748 1.00 79.12 217 LEU A O 1
ATOM 1665 N N . VAL A 1 218 ? 11.430 6.468 -7.746 1.00 81.81 218 VAL A N 1
ATOM 1666 C CA . VAL A 1 218 ? 11.098 7.169 -6.503 1.00 81.81 218 VAL A CA 1
ATOM 1667 C C . VAL A 1 218 ? 9.590 7.302 -6.416 1.00 81.81 218 VAL A C 1
ATOM 1669 O O . VAL A 1 218 ? 8.932 7.580 -7.413 1.00 81.81 218 VAL A O 1
ATOM 1672 N N . GLU A 1 219 ? 9.047 7.080 -5.223 1.00 82.19 219 GLU A N 1
ATOM 1673 C CA . GLU A 1 219 ? 7.637 7.345 -4.940 1.00 82.19 219 GLU A CA 1
ATOM 1674 C C . GLU A 1 219 ? 7.316 8.821 -5.237 1.00 82.19 219 GLU A C 1
ATOM 1676 O O . GLU A 1 219 ? 8.043 9.705 -4.772 1.00 82.19 219 GLU A O 1
ATOM 1681 N N . ALA A 1 220 ? 6.286 9.082 -6.046 1.00 76.56 220 ALA A N 1
ATOM 1682 C CA . ALA A 1 220 ? 5.892 10.435 -6.450 1.00 76.56 220 ALA A CA 1
ATOM 1683 C C . ALA A 1 220 ? 5.471 11.262 -5.222 1.00 76.56 220 ALA A C 1
ATOM 1685 O O . ALA A 1 220 ? 4.556 10.828 -4.492 1.00 76.56 220 ALA A O 1
#